Protein AF-0000000073406701 (afdb_homodimer)

Radius of gyration: 32.16 Å; Cα contacts (8 Å, |Δi|>4): 204; chains: 2; bounding box: 60×111×92 Å

Secondary structure (DSSP, 8-state):
--HHHHHGGG--HHHHHHHHHHHHHHH---HHHHHHHHTS-HHHHHHHHTT--S---HHHHHHHHHHHHHH-HHHHHHHHHHHHHHHHHHHHHHHHHHHHHS-----------TT-----------------/--HHHHHGGG--HHHHHHHHHHHHHHH---HHHHHHHHTS-HHHHHHHHTT--S---HHHHHHHHHHHHHH-HHHHHHHHHHHHHHHHHHHHHHHHHHHHHS-----------TT-----------------

pLDDT: mean 81.69, std 27.21, range [23.7, 98.88]

Solvent-accessible surface area (backbone atoms only — not comparable to full-atom values): 15602 Å² total; per-residue (Å²): 134,54,71,9,70,72,49,20,72,75,56,51,68,71,50,51,44,51,49,53,47,44,39,33,74,76,64,69,40,51,63,62,57,52,18,57,76,56,70,51,51,52,67,56,53,50,27,51,70,68,61,64,48,88,70,74,58,61,68,55,39,11,40,50,45,35,52,43,32,71,74,35,51,62,60,38,50,51,50,52,49,52,49,49,49,51,51,48,52,51,51,51,52,53,47,50,53,52,60,65,67,45,69,67,78,63,72,71,67,67,71,67,60,80,74,62,64,74,65,81,70,89,80,82,79,76,80,74,78,74,86,120,134,53,73,10,69,72,50,17,69,75,55,50,68,68,50,49,43,50,50,53,47,45,40,34,73,75,64,70,42,52,64,61,57,52,18,57,75,58,70,51,52,52,67,56,54,50,27,52,69,67,62,65,49,89,74,74,58,60,68,56,37,10,41,50,44,34,52,44,32,70,74,33,53,61,60,38,50,49,52,53,49,53,50,50,50,50,52,47,52,53,50,50,53,52,48,49,52,53,59,65,68,46,68,67,81,63,74,74,64,69,74,66,60,79,73,64,62,75,64,84,69,90,79,83,77,78,82,75,77,79,85,123

Nearest PDB structures (foldseek):
  4ia8-assembly1_B  TM=6.886E-01  e=8.679E-02  Enterobacter sp. RFL1396
  3f51-assembly1_A  TM=5.708E-01  e=1.263E-01  Corynebacterium glutamicum
  6af4-assembly2_F  TM=7.958E-01  e=5.096E-01  Streptococcus pneumoniae TIGR4
  3eus-assembly1_B  TM=5.396E-01  e=2.548E+00  Ruegeria pomeroyi
  3eus-assembly1_A  TM=6.412E-01  e=4.596E+00  Ruegeria pomeroyi

Sequence (264 aa):
MTFGESFGKFLTKTDCVKIVNILRDEYNVNISEIAKKIGITRSAIYHWIWEIAKYIDEENKAKLLDLLYEKDRVRAISFVQELLVEYMGFLEKEKRKILKTTPELETRIIYTNPNVTISPQEGVRRYAIKVLMTFGESFGKFLTKTDCVKIVNILRDEYNVNISEIAKKIGITRSAIYHWIWEIAKYIDEENKAKLLDLLYEKDRVRAISFVQELLVEYMGFLEKEKRKILKTTPELETRIIYTNPNVTISPQEGVRRYAIKVL

Structure (mmCIF, N/CA/C/O backbone):
data_AF-0000000073406701-model_v1
#
loop_
_entity.id
_entity.type
_entity.pdbx_description
1 polymer 'Uncharacterized protein'
#
loop_
_atom_site.group_PDB
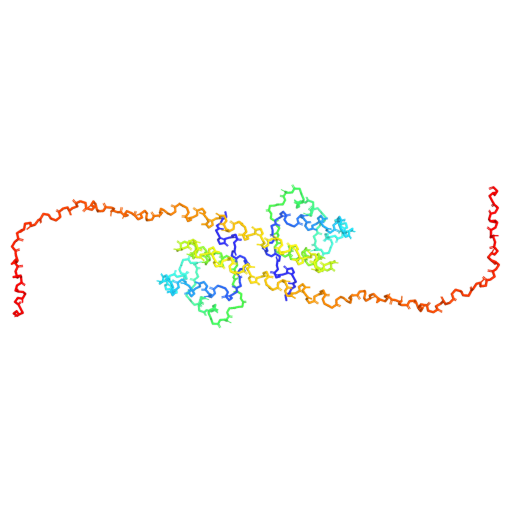_atom_site.id
_atom_site.type_symbol
_atom_site.label_atom_id
_atom_site.label_alt_id
_atom_site.label_comp_id
_atom_site.label_asym_id
_atom_site.label_entity_id
_atom_site.label_seq_id
_atom_site.pdbx_PDB_ins_code
_atom_site.Cartn_x
_atom_site.Cartn_y
_atom_site.Cartn_z
_atom_site.occupancy
_atom_site.B_iso_or_equiv
_atom_site.auth_seq_id
_atom_site.auth_comp_id
_atom_site.auth_asym_id
_atom_site.auth_atom_id
_atom_site.pdbx_PDB_model_num
ATOM 1 N N . MET A 1 1 ? -5.051 -14.203 6.344 1 88 1 MET A N 1
ATOM 2 C CA . MET A 1 1 ? -4.797 -13.258 5.258 1 88 1 MET A CA 1
ATOM 3 C C . MET A 1 1 ? -3.795 -13.836 4.262 1 88 1 MET A C 1
ATOM 5 O O . MET A 1 1 ? -2.768 -14.391 4.66 1 88 1 MET A O 1
ATOM 9 N N . THR A 1 2 ? -4.188 -13.789 2.92 1 95.62 2 THR A N 1
ATOM 10 C CA . THR A 1 2 ? -3.301 -14.289 1.874 1 95.62 2 THR A CA 1
ATOM 11 C C . THR A 1 2 ? -2.26 -13.242 1.499 1 95.62 2 THR A C 1
ATOM 13 O O . THR A 1 2 ? -2.299 -12.117 2 1 95.62 2 THR A O 1
ATOM 16 N N . PHE A 1 3 ? -1.268 -13.656 0.668 1 97.75 3 PHE A N 1
ATOM 17 C CA . PHE A 1 3 ? -0.26 -12.719 0.18 1 97.75 3 PHE A CA 1
ATOM 18 C C . PHE A 1 3 ? -0.909 -11.578 -0.591 1 97.75 3 PHE A C 1
ATOM 20 O O . PHE A 1 3 ? -0.579 -10.414 -0.374 1 97.75 3 PHE A O 1
ATOM 27 N N . GLY A 1 4 ? -1.887 -11.922 -1.388 1 97.94 4 GLY A N 1
ATOM 28 C CA . GLY A 1 4 ? -2.611 -10.93 -2.166 1 97.94 4 GLY A CA 1
ATOM 29 C C . GLY A 1 4 ? -3.408 -9.969 -1.31 1 97.94 4 GLY A C 1
ATOM 30 O O . GLY A 1 4 ? -3.441 -8.766 -1.585 1 97.94 4 GLY A O 1
ATOM 31 N N . GLU A 1 5 ? -4.027 -10.492 -0.279 1 95.06 5 GLU A N 1
ATOM 32 C CA . GLU A 1 5 ? -4.797 -9.648 0.634 1 95.06 5 GLU A CA 1
ATOM 33 C C . GLU A 1 5 ? -3.889 -8.656 1.364 1 95.06 5 GLU A C 1
ATOM 35 O O . GLU A 1 5 ? -4.297 -7.531 1.653 1 95.06 5 GLU A O 1
ATOM 40 N N . SER A 1 6 ? -2.635 -9.094 1.572 1 94.88 6 SER A N 1
ATOM 41 C CA . SER A 1 6 ? -1.702 -8.266 2.326 1 94.88 6 SER A CA 1
ATOM 42 C C . SER A 1 6 ? -1.07 -7.195 1.438 1 94.88 6 SER A C 1
ATOM 44 O O . SER A 1 6 ? -0.817 -6.074 1.889 1 94.88 6 SER A O 1
ATOM 46 N N . PHE A 1 7 ? -0.909 -7.516 0.158 1 97.38 7 PHE A N 1
ATOM 47 C CA . PHE A 1 7 ? -0.027 -6.645 -0.609 1 97.38 7 PHE A CA 1
ATOM 48 C C . PHE A 1 7 ? -0.703 -6.191 -1.898 1 97.38 7 PHE A C 1
ATOM 50 O O . PHE A 1 7 ? -0.187 -5.32 -2.602 1 97.38 7 PHE A O 1
ATOM 57 N N . GLY A 1 8 ? -1.892 -6.715 -2.168 1 97.31 8 GLY A N 1
ATOM 58 C CA . GLY A 1 8 ? -2.604 -6.316 -3.373 1 97.31 8 GLY A CA 1
ATOM 59 C C . GLY A 1 8 ? -2.934 -4.836 -3.408 1 97.31 8 GLY A C 1
ATOM 60 O O . GLY A 1 8 ? -3.061 -4.25 -4.484 1 97.31 8 GLY A O 1
ATOM 61 N N . LYS A 1 9 ? -3.018 -4.273 -2.258 1 93.25 9 LYS A N 1
ATOM 62 C CA . LYS A 1 9 ? -3.381 -2.865 -2.113 1 93.25 9 LYS A CA 1
ATOM 63 C C . LYS A 1 9 ? -2.295 -1.955 -2.682 1 93.25 9 LYS A C 1
ATOM 65 O O . LYS A 1 9 ? -2.549 -0.783 -2.969 1 93.25 9 LYS A O 1
ATOM 70 N N . PHE A 1 10 ? -1.126 -2.412 -2.898 1 95.62 10 PHE A N 1
ATOM 71 C CA . PHE A 1 10 ? -0.028 -1.609 -3.424 1 95.62 10 PHE A CA 1
ATOM 72 C C . PHE A 1 10 ? -0.1 -1.52 -4.941 1 95.62 10 PHE A C 1
ATOM 74 O O . PHE A 1 10 ? 0.557 -0.673 -5.551 1 95.62 10 PHE A O 1
ATOM 81 N N . LEU A 1 11 ? -0.915 -2.371 -5.523 1 97.38 11 LEU A N 1
ATOM 82 C CA . LEU A 1 11 ? -0.905 -2.508 -6.977 1 97.38 11 LEU A CA 1
ATOM 83 C C . LEU A 1 11 ? -1.701 -1.385 -7.633 1 97.38 11 LEU A C 1
ATOM 85 O O . LEU A 1 11 ? -2.812 -1.069 -7.199 1 97.38 11 LEU A O 1
ATOM 89 N N . THR A 1 12 ? -1.16 -0.817 -8.648 1 94.94 12 THR A N 1
ATOM 90 C CA . THR A 1 12 ? -1.901 0.033 -9.578 1 94.94 12 THR A CA 1
ATOM 91 C C . THR A 1 12 ? -2.469 -0.79 -10.734 1 94.94 12 THR A C 1
ATOM 93 O O . THR A 1 12 ? -2.199 -1.988 -10.836 1 94.94 12 THR A O 1
ATOM 96 N N . LYS A 1 13 ? -3.174 -0.149 -11.547 1 95.06 13 LYS A N 1
ATOM 97 C CA . LYS A 1 13 ? -3.689 -0.813 -12.742 1 95.06 13 LYS A CA 1
ATOM 98 C C . LYS A 1 13 ? -2.551 -1.309 -13.625 1 95.06 13 LYS A C 1
ATOM 100 O O . LYS A 1 13 ? -2.607 -2.422 -14.156 1 95.06 13 LYS A O 1
ATOM 105 N N . THR A 1 14 ? -1.588 -0.469 -13.758 1 96.38 14 THR A N 1
ATOM 106 C CA . THR A 1 14 ? -0.435 -0.802 -14.594 1 96.38 14 THR A CA 1
ATOM 107 C C . THR A 1 14 ? 0.288 -2.029 -14.047 1 96.38 14 THR A C 1
ATOM 109 O O . THR A 1 14 ? 0.745 -2.879 -14.812 1 96.38 14 THR A O 1
ATOM 112 N N . ASP A 1 15 ? 0.346 -2.137 -12.773 1 97.88 15 ASP A N 1
ATOM 113 C CA . ASP A 1 15 ? 1.008 -3.271 -12.133 1 97.88 15 ASP A CA 1
ATOM 114 C C . ASP A 1 15 ? 0.243 -4.566 -12.391 1 97.88 15 ASP A C 1
ATOM 116 O O . ASP A 1 15 ? 0.847 -5.633 -12.539 1 97.88 15 ASP A O 1
ATOM 120 N N . CYS A 1 16 ? -1.06 -4.453 -12.391 1 98.38 16 CYS A N 1
ATOM 121 C CA . CYS A 1 16 ? -1.873 -5.629 -12.68 1 98.38 16 CYS A CA 1
ATOM 122 C C . CYS A 1 16 ? -1.576 -6.164 -14.078 1 98.38 16 CYS A C 1
ATOM 124 O O . CYS A 1 16 ? -1.429 -7.371 -14.266 1 98.38 16 CYS A O 1
ATOM 126 N N . VAL A 1 17 ? -1.487 -5.266 -14.977 1 98.31 17 VAL A N 1
ATOM 127 C CA . VAL A 1 17 ? -1.175 -5.66 -16.344 1 98.31 17 VAL A CA 1
ATOM 128 C C . VAL A 1 17 ? 0.21 -6.301 -16.391 1 98.31 17 VAL A C 1
ATOM 130 O O . VAL A 1 17 ? 0.416 -7.293 -17.094 1 98.31 17 VAL A O 1
ATOM 133 N N . LYS A 1 18 ? 1.153 -5.781 -15.672 1 98.56 18 LYS A N 1
ATOM 134 C CA . LYS A 1 18 ? 2.484 -6.375 -15.594 1 98.56 18 LYS A CA 1
ATOM 135 C C . LYS A 1 18 ? 2.418 -7.805 -15.07 1 98.56 18 LYS A C 1
ATOM 137 O O . LYS A 1 18 ? 3.105 -8.695 -15.578 1 98.56 18 LYS A O 1
ATOM 142 N N . ILE A 1 19 ? 1.568 -7.973 -14.062 1 98.88 19 ILE A N 1
ATOM 143 C CA . ILE A 1 19 ? 1.442 -9.305 -13.492 1 98.88 19 ILE A CA 1
ATOM 144 C C . ILE A 1 19 ? 0.833 -10.258 -14.523 1 98.88 19 ILE A C 1
ATOM 146 O O . ILE A 1 19 ? 1.284 -11.391 -14.672 1 98.88 19 ILE A O 1
ATOM 150 N N . VAL A 1 20 ? -0.173 -9.797 -15.234 1 98.75 20 VAL A N 1
ATOM 151 C CA . VAL A 1 20 ? -0.77 -10.602 -16.297 1 98.75 20 VAL A CA 1
ATOM 152 C C . VAL A 1 20 ? 0.305 -11.008 -17.297 1 98.75 20 VAL A C 1
ATOM 154 O O . VAL A 1 20 ? 0.391 -12.18 -17.688 1 98.75 20 VAL A O 1
ATOM 157 N N . ASN A 1 21 ? 1.113 -10.094 -17.688 1 98.56 21 ASN A N 1
ATOM 158 C CA . ASN A 1 21 ? 2.18 -10.359 -18.641 1 98.56 21 ASN A CA 1
ATOM 159 C C . ASN A 1 21 ? 3.203 -11.344 -18.078 1 98.56 21 ASN A C 1
ATOM 161 O O . ASN A 1 21 ? 3.682 -12.227 -18.797 1 98.56 21 ASN A O 1
ATOM 165 N N . ILE A 1 22 ? 3.523 -11.219 -16.875 1 98.69 22 ILE A N 1
ATOM 166 C CA . ILE A 1 22 ? 4.465 -12.141 -16.234 1 98.69 22 ILE A CA 1
ATOM 167 C C . ILE A 1 22 ? 3.896 -13.555 -16.266 1 98.69 22 ILE A C 1
ATOM 169 O O . ILE A 1 22 ? 4.586 -14.5 -16.656 1 98.69 22 ILE A O 1
ATOM 173 N N . LEU A 1 23 ? 2.641 -13.664 -15.875 1 98.81 23 LEU A N 1
ATOM 174 C CA . LEU A 1 23 ? 1.995 -14.969 -15.844 1 98.81 23 LEU A CA 1
ATOM 175 C C . LEU A 1 23 ? 1.975 -15.602 -17.234 1 98.81 23 LEU A C 1
ATOM 177 O O . LEU A 1 23 ? 2.273 -16.781 -17.391 1 98.81 23 LEU A O 1
ATOM 181 N N . ARG A 1 24 ? 1.676 -14.797 -18.156 1 98.25 24 ARG A N 1
ATOM 182 C CA . ARG A 1 24 ? 1.577 -15.281 -19.531 1 98.25 24 ARG A CA 1
ATOM 183 C C . ARG A 1 24 ? 2.953 -15.625 -20.094 1 98.25 24 ARG A C 1
ATOM 185 O O . ARG A 1 24 ? 3.156 -16.719 -20.609 1 98.25 24 ARG A O 1
ATOM 192 N N . ASP A 1 25 ? 3.881 -14.727 -19.953 1 98.06 25 ASP A N 1
ATOM 193 C CA . ASP A 1 25 ? 5.141 -14.789 -20.672 1 98.06 25 ASP A CA 1
ATOM 194 C C . ASP A 1 25 ? 6.16 -15.656 -19.938 1 98.06 25 ASP A C 1
ATOM 196 O O . ASP A 1 25 ? 6.957 -16.359 -20.562 1 98.06 25 ASP A O 1
ATOM 200 N N . GLU A 1 26 ? 6.156 -15.633 -18.688 1 97.5 26 GLU A N 1
ATOM 201 C CA . GLU A 1 26 ? 7.172 -16.344 -17.922 1 97.5 26 GLU A CA 1
ATOM 202 C C . GLU A 1 26 ? 6.656 -17.703 -17.453 1 97.5 26 GLU A C 1
ATOM 204 O O . GLU A 1 26 ? 7.434 -18.641 -17.281 1 97.5 26 GLU A O 1
ATOM 209 N N . TYR A 1 27 ? 5.344 -17.797 -17.359 1 97.94 27 TYR A N 1
ATOM 210 C CA . TYR A 1 27 ? 4.844 -19.031 -16.75 1 97.94 27 TYR A CA 1
ATOM 211 C C . TYR A 1 27 ? 3.83 -19.719 -17.656 1 97.94 27 TYR A C 1
ATOM 213 O O . TYR A 1 27 ? 3.205 -20.703 -17.266 1 97.94 27 TYR A O 1
ATOM 221 N N . ASN A 1 28 ? 3.59 -19.188 -18.781 1 97.62 28 ASN A N 1
ATOM 222 C CA . ASN A 1 28 ? 2.77 -19.781 -19.844 1 97.62 28 ASN A CA 1
ATOM 223 C C . ASN A 1 28 ? 1.326 -19.969 -19.391 1 97.62 28 ASN A C 1
ATOM 225 O O . ASN A 1 28 ? 0.723 -21.016 -19.641 1 97.62 28 ASN A O 1
ATOM 229 N N . VAL A 1 29 ? 0.811 -19.078 -18.656 1 98.12 29 VAL A N 1
ATOM 230 C CA . VAL A 1 29 ? -0.596 -19.078 -18.266 1 98.12 29 VAL A CA 1
ATOM 231 C C . VAL A 1 29 ? -1.393 -18.172 -19.203 1 98.12 29 VAL A C 1
ATOM 233 O O . VAL A 1 29 ? -1.165 -16.969 -19.25 1 98.12 29 VAL A O 1
ATOM 236 N N . ASN A 1 30 ? -2.25 -18.781 -19.875 1 97.62 30 ASN A N 1
ATOM 237 C CA . ASN A 1 30 ? -2.949 -17.953 -20.859 1 97.62 30 ASN A CA 1
ATOM 238 C C . ASN A 1 30 ? -4.035 -17.109 -20.203 1 97.62 30 ASN A C 1
ATOM 240 O O . ASN A 1 30 ? -4.41 -17.344 -19.062 1 97.62 30 ASN A O 1
ATOM 244 N N . ILE A 1 31 ? -4.637 -16.188 -20.906 1 98.12 31 ILE A N 1
ATOM 245 C CA . ILE A 1 31 ? -5.551 -15.172 -20.375 1 98.12 31 ILE A CA 1
ATOM 246 C C . ILE A 1 31 ? -6.824 -15.844 -19.875 1 98.12 31 ILE A C 1
ATOM 248 O O . ILE A 1 31 ? -7.371 -15.453 -18.844 1 98.12 31 ILE A O 1
ATOM 252 N N . SER A 1 32 ? -7.277 -16.812 -20.562 1 97.88 32 SER A N 1
ATOM 253 C CA . SER A 1 32 ? -8.484 -17.531 -20.172 1 97.88 32 SER A CA 1
ATOM 254 C C . SER A 1 32 ? -8.312 -18.203 -18.812 1 97.88 32 SER A C 1
ATOM 256 O O . SER A 1 32 ? -9.219 -18.188 -17.984 1 97.88 32 SER A O 1
ATOM 258 N N . GLU A 1 33 ? -7.195 -18.797 -18.625 1 98.31 33 GLU A N 1
ATOM 259 C CA . GLU A 1 33 ? -6.898 -19.453 -17.359 1 98.31 33 GLU A CA 1
ATOM 260 C C . GLU A 1 33 ? -6.789 -18.438 -16.219 1 98.31 33 GLU A C 1
ATOM 262 O O . GLU A 1 33 ? -7.301 -18.672 -15.125 1 98.31 33 GLU A O 1
ATOM 267 N N . ILE A 1 34 ? -6.098 -17.344 -16.484 1 98.56 34 ILE A N 1
ATOM 268 C CA . ILE A 1 34 ? -5.98 -16.281 -15.484 1 98.56 34 ILE A CA 1
ATOM 269 C C . ILE A 1 34 ? -7.371 -15.812 -15.07 1 98.56 34 ILE A C 1
ATOM 271 O O . ILE A 1 34 ? -7.676 -15.727 -13.875 1 98.56 34 ILE A O 1
ATOM 275 N N . ALA A 1 35 ? -8.211 -15.5 -16.047 1 98.56 35 ALA A N 1
ATOM 276 C CA . ALA A 1 35 ? -9.57 -15.023 -15.812 1 98.56 35 ALA A CA 1
ATOM 277 C C . ALA A 1 35 ? -10.359 -16.016 -14.961 1 98.56 35 ALA A C 1
ATOM 279 O O . ALA A 1 35 ? -11.031 -15.625 -14.008 1 98.56 35 ALA A O 1
ATOM 280 N N . LYS A 1 36 ? -10.234 -17.234 -15.297 1 98.31 36 LYS A N 1
ATOM 281 C CA . LYS A 1 36 ? -10.93 -18.281 -14.57 1 98.31 36 LYS A CA 1
ATOM 282 C C . LYS A 1 36 ? -10.469 -18.359 -13.117 1 98.31 36 LYS A C 1
ATOM 284 O O . LYS A 1 36 ? -11.289 -18.438 -12.203 1 98.31 36 LYS A O 1
ATOM 289 N N . LYS A 1 37 ? -9.227 -18.297 -12.906 1 97.69 37 LYS A N 1
ATOM 290 C CA . LYS A 1 37 ? -8.648 -18.438 -11.578 1 97.69 37 LYS A CA 1
ATOM 291 C C . LYS A 1 37 ? -9.016 -17.25 -10.688 1 97.69 37 LYS A C 1
ATOM 293 O O . LYS A 1 37 ? -9.195 -17.406 -9.477 1 97.69 37 LYS A O 1
ATOM 298 N N . ILE A 1 38 ? -9.117 -16.094 -11.305 1 97.5 38 ILE A N 1
ATOM 299 C CA . ILE A 1 38 ? -9.406 -14.891 -10.523 1 97.5 38 ILE A CA 1
ATOM 300 C C . ILE A 1 38 ? -10.922 -14.688 -10.445 1 97.5 38 ILE A C 1
ATOM 302 O O . ILE A 1 38 ? -11.398 -13.891 -9.641 1 97.5 38 ILE A O 1
ATOM 306 N N . GLY A 1 39 ? -11.711 -15.344 -11.305 1 97.62 39 GLY A N 1
ATOM 307 C CA . GLY A 1 39 ? -13.164 -15.336 -11.234 1 97.62 39 GLY A CA 1
ATOM 308 C C . GLY A 1 39 ? -13.789 -14.195 -12.008 1 97.62 39 GLY A C 1
ATOM 309 O O . GLY A 1 39 ? -14.781 -13.609 -11.562 1 97.62 39 GLY A O 1
ATOM 310 N N . ILE A 1 40 ? -13.18 -13.836 -13.062 1 97.88 40 ILE A N 1
ATOM 311 C CA . ILE A 1 40 ? -13.719 -12.789 -13.922 1 97.88 40 ILE A CA 1
ATOM 312 C C . ILE A 1 40 ? -13.734 -13.273 -15.375 1 97.88 40 ILE A C 1
ATOM 314 O O . ILE A 1 40 ? -13.398 -14.422 -15.656 1 97.88 40 ILE A O 1
ATOM 318 N N . THR A 1 41 ? -14.195 -12.438 -16.203 1 97.44 41 THR A N 1
ATOM 319 C CA . THR A 1 41 ? -14.242 -12.812 -17.625 1 97.44 41 THR A CA 1
ATOM 320 C C . THR A 1 41 ? -12.93 -12.469 -18.312 1 97.44 41 THR A C 1
ATOM 322 O O . THR A 1 41 ? -12.211 -11.57 -17.891 1 97.44 41 THR A O 1
ATOM 325 N N . ARG A 1 42 ? -12.703 -13.18 -19.422 1 97.06 42 ARG A N 1
ATOM 326 C CA . ARG A 1 42 ? -11.555 -12.867 -20.281 1 97.06 42 ARG A CA 1
ATOM 327 C C . ARG A 1 42 ? -11.602 -11.422 -20.75 1 97.06 42 ARG A C 1
ATOM 329 O O . ARG A 1 42 ? -10.578 -10.742 -20.797 1 97.06 42 ARG A O 1
ATOM 336 N N . SER A 1 43 ? -12.766 -11.008 -21.062 1 96.75 43 SER A N 1
ATOM 337 C CA . SER A 1 43 ? -12.961 -9.656 -21.562 1 96.75 43 SER A CA 1
ATOM 338 C C . SER A 1 43 ? -12.539 -8.617 -20.531 1 96.75 43 SER A C 1
ATOM 340 O O . SER A 1 43 ? -12.016 -7.555 -20.891 1 96.75 43 SER A O 1
ATOM 342 N N . ALA A 1 44 ? -12.75 -8.898 -19.297 1 97 44 ALA A N 1
ATOM 343 C CA . ALA A 1 44 ? -12.344 -7.988 -18.234 1 97 44 ALA A CA 1
ATOM 344 C C . ALA A 1 44 ? -10.836 -7.797 -18.219 1 97 44 ALA A C 1
ATOM 346 O O . ALA A 1 44 ? -10.344 -6.684 -18.016 1 97 44 ALA A O 1
ATOM 347 N N . ILE A 1 45 ? -10.109 -8.836 -18.453 1 97.81 45 ILE A N 1
ATOM 348 C CA . ILE A 1 45 ? -8.656 -8.75 -18.469 1 97.81 45 ILE A CA 1
ATOM 349 C C . ILE A 1 45 ? -8.203 -7.906 -19.656 1 97.81 45 ILE A C 1
ATOM 351 O O . ILE A 1 45 ? -7.297 -7.082 -19.531 1 97.81 45 ILE A O 1
ATOM 355 N N . TYR A 1 46 ? -8.852 -8.125 -20.766 1 97.12 46 TYR A N 1
ATOM 356 C CA . TYR A 1 46 ? -8.508 -7.328 -21.938 1 97.12 46 TYR A CA 1
ATOM 357 C C . TYR A 1 46 ? -8.805 -5.852 -21.688 1 97.12 46 TYR A C 1
ATOM 359 O O . TYR A 1 46 ? -8.078 -4.98 -22.188 1 97.12 46 TYR A O 1
ATOM 367 N N . HIS A 1 47 ? -9.789 -5.59 -20.906 1 97.25 47 HIS A N 1
ATOM 368 C CA . HIS A 1 47 ? -10.086 -4.207 -20.562 1 97.25 47 HIS A CA 1
ATOM 369 C C . HIS A 1 47 ? -8.977 -3.607 -19.703 1 97.25 47 HIS A C 1
ATOM 371 O O . HIS A 1 47 ? -8.688 -2.41 -19.797 1 97.25 47 HIS A O 1
ATOM 377 N N . TRP A 1 48 ? -8.414 -4.434 -18.891 1 96.62 48 TRP A N 1
ATOM 378 C CA . TRP A 1 48 ? -7.254 -3.955 -18.141 1 96.62 48 TRP A CA 1
ATOM 379 C C . TRP A 1 48 ? -6.109 -3.596 -19.094 1 96.62 48 TRP A C 1
ATOM 381 O O . TRP A 1 48 ? -5.543 -2.504 -19 1 96.62 48 TRP A O 1
ATOM 391 N N . ILE A 1 49 ? -5.805 -4.477 -20 1 95.75 49 ILE A N 1
ATOM 392 C CA . ILE A 1 49 ? -4.652 -4.398 -20.891 1 95.75 49 ILE A CA 1
ATOM 393 C C . ILE A 1 49 ? -4.797 -3.197 -21.812 1 95.75 49 ILE A C 1
ATOM 395 O O . ILE A 1 49 ? -3.828 -2.477 -22.062 1 95.75 49 ILE A O 1
ATOM 399 N N . TRP A 1 50 ? -6.008 -2.992 -22.172 1 94.88 50 TRP A N 1
ATOM 400 C CA . TRP A 1 50 ? -6.25 -1.931 -23.141 1 94.88 50 TRP A CA 1
ATOM 401 C C . TRP A 1 50 ? -6.57 -0.614 -22.438 1 94.88 50 TRP A C 1
ATOM 403 O O . TRP A 1 50 ? -6.992 0.35 -23.094 1 94.88 50 TRP A O 1
ATOM 413 N N . GLU A 1 51 ? -6.484 -0.626 -21.188 1 90.69 51 GLU A N 1
ATOM 414 C CA . GLU A 1 51 ? -6.656 0.572 -20.375 1 90.69 51 GLU A CA 1
ATOM 415 C C . GLU A 1 51 ? -8.062 1.146 -20.516 1 90.69 51 GLU A C 1
ATOM 417 O O . GLU A 1 51 ? -8.25 2.365 -20.5 1 90.69 51 GLU A O 1
ATOM 422 N N . ILE A 1 52 ? -8.945 0.302 -20.734 1 90.69 52 ILE A N 1
ATOM 423 C CA . ILE A 1 52 ? -10.352 0.689 -20.812 1 90.69 52 ILE A CA 1
ATOM 424 C C . ILE A 1 52 ? -10.953 0.743 -19.406 1 90.69 52 ILE A C 1
ATOM 426 O O . ILE A 1 52 ? -11.773 1.614 -19.109 1 90.69 52 ILE A O 1
ATOM 430 N N . ALA A 1 53 ? -10.523 -0.161 -18.656 1 90.19 53 ALA A N 1
ATOM 431 C CA . ALA A 1 53 ? -11.023 -0.205 -17.281 1 90.19 53 ALA A CA 1
ATOM 432 C C . ALA A 1 53 ? -10.562 1.014 -16.5 1 90.19 53 ALA A C 1
ATOM 434 O O . ALA A 1 53 ? -9.375 1.346 -16.5 1 90.19 53 ALA A O 1
ATOM 435 N N . LYS A 1 54 ? -11.43 1.64 -15.875 1 89.19 54 LYS A N 1
ATOM 436 C CA . LYS A 1 54 ? -11.102 2.814 -15.078 1 89.19 54 LYS A CA 1
ATOM 437 C C . LYS A 1 54 ? -10.43 2.414 -13.766 1 89.19 54 LYS A C 1
ATOM 439 O O . LYS A 1 54 ? -9.578 3.139 -13.25 1 89.19 54 LYS A O 1
ATOM 444 N N . TYR A 1 55 ? -10.852 1.325 -13.289 1 90.38 55 TYR A N 1
ATOM 445 C CA . TYR A 1 55 ? -10.32 0.845 -12.016 1 90.38 55 TYR A CA 1
ATOM 446 C C . TYR A 1 55 ? -10.359 -0.677 -11.953 1 90.38 55 TYR A C 1
ATOM 448 O O . TYR A 1 55 ? -11.078 -1.321 -12.719 1 90.38 55 TYR A O 1
ATOM 456 N N . ILE A 1 56 ? -9.445 -1.204 -11.148 1 94.88 56 ILE A N 1
ATOM 457 C CA . ILE A 1 56 ? -9.453 -2.613 -10.773 1 94.88 56 ILE A CA 1
ATOM 458 C C . ILE A 1 56 ? -9.703 -2.748 -9.266 1 94.88 56 ILE A C 1
ATOM 460 O O . ILE A 1 56 ? -8.977 -2.156 -8.461 1 94.88 56 ILE A O 1
ATOM 464 N N . ASP A 1 57 ? -10.695 -3.512 -8.922 1 93.56 57 ASP A N 1
ATOM 465 C CA . ASP A 1 57 ? -11.055 -3.582 -7.512 1 93.56 57 ASP A CA 1
ATOM 466 C C . ASP A 1 57 ? -10 -4.348 -6.715 1 93.56 57 ASP A C 1
ATOM 468 O O . ASP A 1 57 ? -9.25 -5.141 -7.277 1 93.56 57 ASP A O 1
ATOM 472 N N . GLU A 1 58 ? -10.016 -4.195 -5.406 1 92.5 58 GLU A N 1
ATOM 473 C CA . GLU A 1 58 ? -8.984 -4.723 -4.516 1 92.5 58 GLU A CA 1
ATOM 474 C C . GLU A 1 58 ? -9.023 -6.246 -4.469 1 92.5 58 GLU A C 1
ATOM 476 O O . GLU A 1 58 ? -7.98 -6.895 -4.336 1 92.5 58 GLU A O 1
ATOM 481 N N . GLU A 1 59 ? -10.203 -6.719 -4.543 1 96.12 59 GLU A N 1
ATOM 482 C CA . GLU A 1 59 ? -10.328 -8.172 -4.512 1 96.12 59 GLU A CA 1
ATOM 483 C C . GLU A 1 59 ? -9.625 -8.82 -5.703 1 96.12 59 GLU A C 1
ATOM 485 O O . GLU A 1 59 ? -8.906 -9.805 -5.547 1 96.12 59 GLU A O 1
ATOM 490 N N . ASN A 1 60 ? -9.82 -8.281 -6.855 1 97.62 60 ASN A N 1
ATOM 491 C CA . ASN A 1 60 ? -9.188 -8.82 -8.055 1 97.62 60 ASN A CA 1
ATOM 492 C C . ASN A 1 60 ? -7.672 -8.625 -8.031 1 97.62 60 ASN A C 1
ATOM 494 O O . ASN A 1 60 ? -6.926 -9.492 -8.492 1 97.62 60 ASN A O 1
ATOM 498 N N . LYS A 1 61 ? -7.234 -7.488 -7.52 1 97.94 61 LYS A N 1
ATOM 499 C CA . LYS A 1 61 ? -5.801 -7.277 -7.352 1 97.94 61 LYS A CA 1
ATOM 500 C C . LYS A 1 61 ? -5.191 -8.352 -6.453 1 97.94 61 LYS A C 1
ATOM 502 O O . LYS A 1 61 ? -4.137 -8.906 -6.77 1 97.94 61 LYS A O 1
ATOM 507 N N . ALA A 1 62 ? -5.898 -8.594 -5.406 1 98.25 62 ALA A N 1
ATOM 508 C CA . ALA A 1 62 ? -5.426 -9.594 -4.449 1 98.25 62 ALA A CA 1
ATOM 509 C C . ALA A 1 62 ? -5.348 -10.977 -5.094 1 98.25 62 ALA A C 1
ATOM 511 O O . ALA A 1 62 ? -4.34 -11.672 -4.965 1 98.25 62 ALA A O 1
ATOM 512 N N . LYS A 1 63 ? -6.355 -11.328 -5.777 1 98.62 63 LYS A N 1
ATOM 513 C CA . LYS A 1 63 ? -6.402 -12.648 -6.406 1 98.62 63 LYS A CA 1
ATOM 514 C C . LYS A 1 63 ? -5.324 -12.781 -7.477 1 98.62 63 LYS A C 1
ATOM 516 O O . LYS A 1 63 ? -4.719 -13.852 -7.625 1 98.62 63 LYS A O 1
ATOM 521 N N . LEU A 1 64 ? -5.168 -11.734 -8.18 1 98.81 64 LEU A N 1
ATOM 522 C CA . LEU A 1 64 ? -4.148 -11.742 -9.219 1 98.81 64 LEU A CA 1
ATOM 523 C C . LEU A 1 64 ? -2.76 -11.938 -8.617 1 98.81 64 LEU A C 1
ATOM 525 O O . LEU A 1 64 ? -1.974 -12.75 -9.117 1 98.81 64 LEU A O 1
ATOM 529 N N . LEU A 1 65 ? -2.496 -11.25 -7.609 1 98.81 65 LEU A N 1
ATOM 530 C CA . LEU A 1 65 ? -1.203 -11.375 -6.945 1 98.81 65 LEU A CA 1
ATOM 531 C C . LEU A 1 65 ? -1.052 -12.75 -6.305 1 98.81 65 LEU A C 1
ATOM 533 O O . LEU A 1 65 ? 0.041 -13.32 -6.301 1 98.81 65 LEU A O 1
ATOM 537 N N . ASP A 1 66 ? -2.117 -13.234 -5.773 1 98.81 66 ASP A N 1
ATOM 538 C CA . ASP A 1 66 ? -2.094 -14.586 -5.219 1 98.81 66 ASP A CA 1
ATOM 539 C C . ASP A 1 66 ? -1.762 -15.617 -6.293 1 98.81 66 ASP A C 1
ATOM 541 O O . ASP A 1 66 ? -1.056 -16.594 -6.027 1 98.81 66 ASP A O 1
ATOM 545 N N . LEU A 1 67 ? -2.316 -15.414 -7.441 1 98.81 67 LEU A N 1
ATOM 546 C CA . LEU A 1 67 ? -2.021 -16.328 -8.539 1 98.81 67 LEU A CA 1
ATOM 547 C C . LEU A 1 67 ? -0.533 -16.328 -8.867 1 98.81 67 LEU A C 1
ATOM 549 O O . LEU A 1 67 ? 0.065 -17.375 -9.078 1 98.81 67 LEU A O 1
ATOM 553 N N . LEU A 1 68 ? 0.054 -15.18 -8.922 1 98.81 68 LEU A N 1
ATOM 554 C CA . LEU A 1 68 ? 1.493 -15.102 -9.148 1 98.81 68 LEU A CA 1
ATOM 555 C C . LEU A 1 68 ? 2.258 -15.773 -8.016 1 98.81 68 LEU A C 1
ATOM 557 O O . LEU A 1 68 ? 3.242 -16.484 -8.25 1 98.81 68 LEU A O 1
ATOM 561 N N . TYR A 1 69 ? 1.801 -15.57 -6.848 1 98.62 69 TYR A N 1
ATOM 562 C CA . TYR A 1 69 ? 2.434 -16.156 -5.668 1 98.62 69 TYR A CA 1
ATOM 563 C C . TYR A 1 69 ? 2.359 -17.672 -5.707 1 98.62 69 TYR A C 1
ATOM 565 O O . TYR A 1 69 ? 3.291 -18.359 -5.273 1 98.62 69 TYR A O 1
ATOM 573 N N . GLU A 1 70 ? 1.28 -18.125 -6.18 1 97.88 70 GLU A N 1
ATOM 574 C CA . GLU A 1 70 ? 1.115 -19.578 -6.324 1 97.88 70 GLU A CA 1
ATOM 575 C C . GLU A 1 70 ? 2.09 -20.141 -7.355 1 97.88 70 GLU A C 1
ATOM 577 O O . GLU A 1 70 ? 2.619 -21.234 -7.176 1 97.88 70 GLU A O 1
ATOM 582 N N . LYS A 1 71 ? 2.299 -19.406 -8.367 1 97.62 71 LYS A N 1
ATOM 583 C CA . LYS A 1 71 ? 3.189 -19.859 -9.438 1 97.62 71 LYS A CA 1
ATOM 584 C C . LYS A 1 71 ? 4.652 -19.766 -9.008 1 97.62 71 LYS A C 1
ATOM 586 O O . LYS A 1 71 ? 5.449 -20.656 -9.305 1 97.62 71 LYS A O 1
ATOM 591 N N . ASP A 1 72 ? 4.988 -18.75 -8.391 1 97.69 72 ASP A N 1
ATOM 592 C CA . ASP A 1 72 ? 6.359 -18.5 -7.961 1 97.69 72 ASP A CA 1
ATOM 593 C C . ASP A 1 72 ? 6.395 -17.516 -6.801 1 97.69 72 ASP A C 1
ATOM 595 O O . ASP A 1 72 ? 6.309 -16.297 -7.012 1 97.69 72 ASP A O 1
ATOM 599 N N . ARG A 1 73 ? 6.637 -18 -5.648 1 97.44 73 ARG A N 1
ATOM 600 C CA . ARG A 1 73 ? 6.582 -17.188 -4.434 1 97.44 73 ARG A CA 1
ATOM 601 C C . ARG A 1 73 ? 7.676 -16.125 -4.434 1 97.44 73 ARG A C 1
ATOM 603 O O . ARG A 1 73 ? 7.418 -14.969 -4.102 1 97.44 73 ARG A O 1
ATOM 610 N N . VAL A 1 74 ? 8.82 -16.484 -4.852 1 97.56 74 VAL A N 1
ATOM 611 C CA . VAL A 1 74 ? 9.953 -15.562 -4.832 1 97.56 74 VAL A CA 1
ATOM 612 C C . VAL A 1 74 ? 9.734 -14.445 -5.844 1 97.56 74 VAL A C 1
ATOM 614 O O . VAL A 1 74 ? 10 -13.273 -5.547 1 97.56 74 VAL A O 1
ATOM 617 N N . ARG A 1 75 ? 9.258 -14.781 -6.973 1 98.06 75 ARG A N 1
ATOM 618 C CA . ARG A 1 75 ? 9 -13.797 -8.016 1 98.06 75 ARG A CA 1
ATOM 619 C C . ARG A 1 75 ? 7.926 -12.805 -7.574 1 98.06 75 ARG A C 1
ATOM 621 O O . ARG A 1 75 ? 8.047 -11.602 -7.828 1 98.06 75 ARG A O 1
ATOM 628 N N . ALA A 1 76 ? 6.914 -13.328 -6.93 1 98.75 76 ALA A N 1
ATOM 629 C CA . ALA A 1 76 ? 5.84 -12.477 -6.434 1 98.75 76 ALA A CA 1
ATOM 630 C C . ALA A 1 76 ? 6.352 -11.508 -5.371 1 98.75 76 ALA A C 1
ATOM 632 O O . ALA A 1 76 ? 6.031 -10.312 -5.406 1 98.75 76 ALA A O 1
ATOM 633 N N . ILE A 1 77 ? 7.125 -12.008 -4.504 1 98.69 77 ILE A N 1
ATOM 634 C CA . ILE A 1 77 ? 7.691 -11.172 -3.447 1 98.69 77 ILE A CA 1
ATOM 635 C C . ILE A 1 77 ? 8.594 -10.102 -4.059 1 98.69 77 ILE A C 1
ATOM 637 O O . ILE A 1 77 ? 8.508 -8.93 -3.689 1 98.69 77 ILE A O 1
ATOM 641 N N . SER A 1 78 ? 9.383 -10.508 -4.996 1 98.5 78 SER A N 1
ATOM 642 C CA . SER A 1 78 ? 10.281 -9.57 -5.664 1 98.5 78 SER A CA 1
ATOM 643 C C . SER A 1 78 ? 9.492 -8.484 -6.395 1 98.5 78 SER A C 1
ATOM 645 O O . SER A 1 78 ? 9.914 -7.324 -6.434 1 98.5 78 SER A O 1
ATOM 647 N N . PHE A 1 79 ? 8.445 -8.891 -6.938 1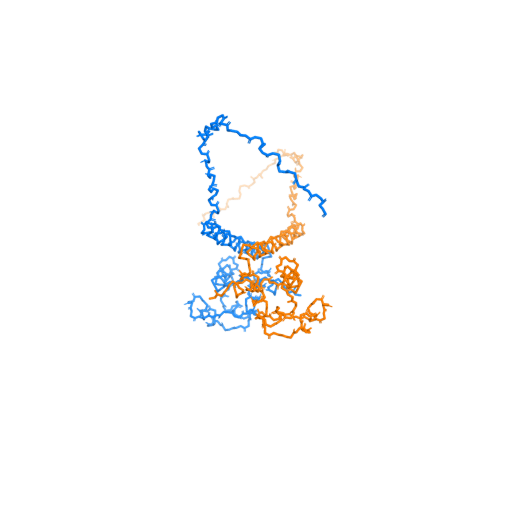 98.81 79 PHE A N 1
ATOM 648 C CA . PHE A 1 79 ? 7.602 -7.93 -7.637 1 98.81 79 PHE A CA 1
ATOM 649 C C . PHE A 1 79 ? 7.113 -6.844 -6.684 1 98.81 79 PHE A C 1
ATOM 651 O O . PHE A 1 79 ? 7.184 -5.656 -7 1 98.81 79 PHE A O 1
ATOM 658 N N . VAL A 1 80 ? 6.629 -7.211 -5.523 1 98.75 80 VAL A N 1
ATOM 659 C CA . VAL A 1 80 ? 6.125 -6.266 -4.531 1 98.75 80 VAL A CA 1
ATOM 660 C C . VAL A 1 80 ? 7.277 -5.41 -4.004 1 98.75 80 VAL A C 1
ATOM 662 O O . VAL A 1 80 ? 7.113 -4.211 -3.777 1 98.75 80 VAL A O 1
ATOM 665 N N . GLN A 1 81 ? 8.414 -6.008 -3.83 1 98.56 81 GLN A N 1
ATOM 666 C CA . GLN A 1 81 ? 9.578 -5.254 -3.371 1 98.56 81 GLN A CA 1
ATOM 667 C C . GLN A 1 81 ? 9.945 -4.152 -4.363 1 98.56 81 GLN A C 1
ATOM 669 O O . GLN A 1 81 ? 10.281 -3.037 -3.967 1 98.56 81 GLN A O 1
ATOM 674 N N . GLU A 1 82 ? 9.891 -4.5 -5.609 1 98.31 82 GLU A N 1
ATOM 675 C CA . GLU A 1 82 ? 10.164 -3.508 -6.648 1 98.31 82 GLU A CA 1
ATOM 676 C C . GLU A 1 82 ? 9.164 -2.354 -6.578 1 98.31 82 GLU A C 1
ATOM 678 O O . GLU A 1 82 ? 9.539 -1.191 -6.738 1 98.31 82 GLU A O 1
ATOM 683 N N . LEU A 1 83 ? 7.961 -2.668 -6.324 1 98.12 83 LEU A N 1
ATOM 684 C CA . LEU A 1 83 ? 6.938 -1.641 -6.18 1 98.12 83 LEU A CA 1
ATOM 685 C C . LEU A 1 83 ? 7.242 -0.732 -4.992 1 98.12 83 LEU A C 1
ATOM 687 O O . LEU A 1 83 ? 7.109 0.49 -5.09 1 98.12 83 LEU A O 1
ATOM 691 N N . LEU A 1 84 ? 7.586 -1.315 -3.885 1 98.25 84 LEU A N 1
ATOM 692 C CA . LEU A 1 84 ? 7.887 -0.546 -2.684 1 98.25 84 LEU A CA 1
ATOM 693 C C . LEU A 1 84 ? 9.062 0.4 -2.924 1 98.25 84 LEU A C 1
ATOM 695 O O . LEU A 1 84 ? 9.062 1.532 -2.434 1 98.25 84 LEU A O 1
ATOM 699 N N . VAL A 1 85 ? 9.984 -0.055 -3.689 1 98.31 85 VAL A N 1
ATOM 700 C CA . VAL A 1 85 ? 11.125 0.782 -4.039 1 98.31 85 VAL A CA 1
ATOM 701 C C . VAL A 1 85 ? 10.656 1.966 -4.887 1 98.31 85 VAL A C 1
ATOM 703 O O . VAL A 1 85 ? 11.125 3.092 -4.695 1 98.31 85 VAL A O 1
ATOM 706 N N . GLU A 1 86 ? 9.82 1.724 -5.781 1 97.94 86 GLU A N 1
ATOM 707 C CA . GLU A 1 86 ? 9.273 2.799 -6.605 1 97.94 86 GLU A CA 1
ATOM 708 C C . GLU A 1 86 ? 8.539 3.832 -5.758 1 97.94 86 GLU A C 1
ATOM 710 O O . GLU A 1 86 ? 8.719 5.039 -5.945 1 97.94 86 GLU A O 1
ATOM 715 N N . TYR A 1 87 ? 7.742 3.365 -4.824 1 97.81 87 TYR A N 1
ATOM 716 C CA . TYR A 1 87 ? 7.035 4.273 -3.924 1 97.81 87 TYR A CA 1
ATOM 717 C C . TYR A 1 87 ? 8.016 5.086 -3.09 1 97.81 87 TYR A C 1
ATOM 719 O O . TYR A 1 87 ? 7.82 6.285 -2.879 1 97.81 87 TYR A O 1
ATOM 727 N N . MET A 1 88 ? 9.023 4.422 -2.641 1 98.06 88 MET A N 1
ATOM 728 C CA . MET A 1 88 ? 10.055 5.102 -1.864 1 98.06 88 MET A CA 1
ATOM 729 C C . MET A 1 88 ? 10.703 6.219 -2.678 1 98.06 88 MET A C 1
ATOM 731 O O . MET A 1 88 ? 10.898 7.324 -2.174 1 98.06 88 MET A O 1
ATOM 735 N N . GLY A 1 89 ? 11.016 5.891 -3.898 1 97.75 89 GLY A N 1
ATOM 736 C CA . GLY A 1 89 ? 11.594 6.895 -4.781 1 97.75 89 GLY A CA 1
ATOM 737 C C . GLY A 1 89 ? 10.68 8.086 -5.008 1 97.75 89 GLY A C 1
ATOM 738 O O . GLY A 1 89 ? 11.125 9.234 -4.969 1 97.75 89 GLY A O 1
ATOM 739 N N . PHE A 1 90 ? 9.484 7.805 -5.234 1 97.69 90 PHE A N 1
ATOM 740 C CA . PHE A 1 90 ? 8.492 8.859 -5.426 1 97.69 90 PHE A CA 1
ATOM 741 C C . PHE A 1 90 ? 8.414 9.758 -4.199 1 97.69 90 PHE A C 1
ATOM 743 O O . PHE A 1 90 ? 8.422 10.984 -4.316 1 97.69 90 PHE A O 1
ATOM 750 N N . LEU A 1 91 ? 8.32 9.172 -3.041 1 98 91 LEU A N 1
ATOM 751 C CA . LEU A 1 91 ? 8.18 9.914 -1.794 1 98 91 LEU A CA 1
ATOM 752 C C . LEU A 1 91 ? 9.43 10.75 -1.514 1 98 91 LEU A C 1
ATOM 754 O O . LEU A 1 91 ? 9.336 11.867 -1.008 1 98 91 LEU A O 1
ATOM 758 N N . GLU A 1 92 ? 10.539 10.234 -1.851 1 97.5 92 GLU A N 1
ATOM 759 C CA . GLU A 1 92 ? 11.781 10.977 -1.684 1 97.5 92 GLU A CA 1
ATOM 760 C C . GLU A 1 92 ? 11.797 12.234 -2.553 1 97.5 92 GLU A C 1
ATOM 762 O O . GLU A 1 92 ? 12.219 13.297 -2.105 1 97.5 92 GLU A O 1
ATOM 767 N N . LYS A 1 93 ? 11.352 12.062 -3.742 1 96.69 93 LYS A N 1
ATOM 768 C CA . LYS A 1 93 ? 11.281 13.203 -4.652 1 96.69 93 LYS A CA 1
ATOM 769 C C . LYS A 1 93 ? 10.312 14.258 -4.133 1 96.69 93 LYS A C 1
ATOM 771 O O . LYS A 1 93 ? 10.617 15.453 -4.164 1 96.69 93 LYS A O 1
ATOM 776 N N . GLU A 1 94 ? 9.195 13.812 -3.668 1 95.19 94 GLU A N 1
ATOM 777 C CA . GLU A 1 94 ? 8.203 14.727 -3.117 1 95.19 94 GLU A CA 1
ATOM 778 C C . GLU A 1 94 ? 8.742 15.453 -1.889 1 95.19 94 GLU A C 1
ATOM 780 O O . GLU A 1 94 ? 8.523 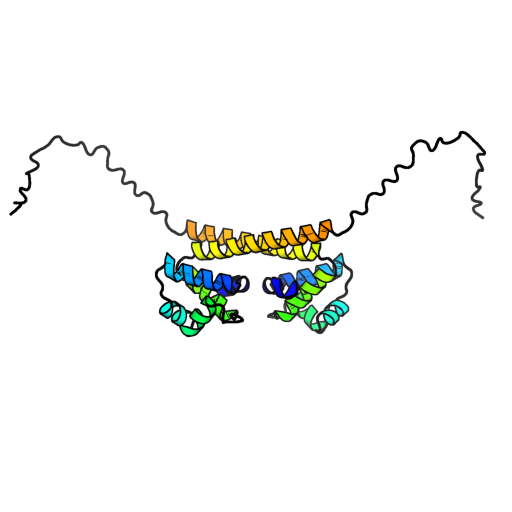16.656 -1.725 1 95.19 94 GLU A O 1
ATOM 785 N N . LYS A 1 95 ? 9.344 14.711 -1.074 1 95.38 95 LYS A N 1
ATOM 786 C CA . LYS A 1 95 ? 9.93 15.281 0.131 1 95.38 95 LYS A CA 1
ATOM 787 C C . LYS A 1 95 ? 10.969 16.344 -0.217 1 95.38 95 LYS A C 1
ATOM 789 O O . LYS A 1 95 ? 11 17.422 0.398 1 95.38 95 LYS A O 1
ATOM 794 N N . ARG A 1 96 ? 11.766 16.172 -1.199 1 94.38 96 ARG A N 1
ATOM 795 C CA . ARG A 1 96 ? 12.781 17.109 -1.65 1 94.38 96 ARG A CA 1
ATOM 796 C C . ARG A 1 96 ? 12.148 18.391 -2.191 1 94.38 96 ARG A C 1
ATOM 798 O O . ARG A 1 96 ? 12.656 19.484 -1.954 1 94.38 96 ARG A O 1
ATOM 805 N N . LYS A 1 97 ? 11.086 18.203 -2.859 1 94.31 97 LYS A N 1
ATOM 806 C CA . LYS A 1 97 ? 10.375 19.375 -3.395 1 94.31 97 LYS A CA 1
ATOM 807 C C . LYS A 1 97 ? 9.883 20.281 -2.271 1 94.31 97 LYS A C 1
ATOM 809 O O . LYS A 1 97 ? 9.969 21.5 -2.373 1 94.31 97 LYS A O 1
ATOM 814 N N . ILE A 1 98 ? 9.398 19.688 -1.284 1 92.69 98 ILE A N 1
ATOM 815 C CA . ILE A 1 98 ? 8.844 20.438 -0.157 1 92.69 98 ILE A CA 1
ATOM 816 C C . ILE A 1 98 ? 9.969 21.156 0.578 1 92.69 98 ILE A C 1
ATOM 818 O O . ILE A 1 98 ? 9.82 22.328 0.956 1 92.69 98 ILE A O 1
ATOM 822 N N . LEU A 1 99 ? 10.992 20.516 0.772 1 91 99 LEU A N 1
ATOM 823 C CA . LEU A 1 99 ? 12.109 21.078 1.529 1 91 99 LEU A CA 1
ATOM 824 C C . LEU A 1 99 ? 12.812 22.172 0.736 1 91 99 LEU A C 1
ATOM 826 O O . LEU A 1 99 ? 13.391 23.094 1.319 1 91 99 LEU A O 1
ATOM 830 N N . LYS A 1 100 ? 12.844 22.047 -0.51 1 87.06 100 LYS A N 1
ATOM 831 C CA . LYS A 1 100 ? 13.438 23.094 -1.345 1 87.06 100 LYS A CA 1
ATOM 832 C C . LYS A 1 100 ? 12.562 24.344 -1.376 1 87.06 100 LYS A C 1
ATOM 834 O O . LYS A 1 100 ? 13.07 25.453 -1.51 1 87.06 100 LYS A O 1
ATOM 839 N N . THR A 1 101 ? 11.297 24.203 -1.39 1 74.19 101 THR A N 1
ATOM 840 C CA . THR A 1 101 ? 10.383 25.328 -1.485 1 74.19 101 THR A CA 1
ATOM 841 C C . THR A 1 101 ? 10.203 26 -0.125 1 74.19 101 THR A C 1
ATOM 843 O O . THR A 1 101 ? 9.648 27.094 -0.034 1 74.19 101 THR A O 1
ATOM 846 N N . THR A 1 102 ? 10.398 25.297 0.943 1 62.72 102 THR A N 1
ATOM 847 C CA . THR A 1 102 ? 10.352 25.953 2.25 1 62.72 102 THR A CA 1
ATOM 848 C C . THR A 1 102 ? 11.539 26.891 2.43 1 62.72 102 THR A C 1
ATOM 850 O O . THR A 1 102 ? 12.695 26.469 2.314 1 62.72 102 THR A O 1
ATOM 853 N N . PRO A 1 103 ? 11.375 28.062 2.191 1 54 103 PRO A N 1
ATOM 854 C CA . PRO A 1 103 ? 12.453 29.047 2.279 1 54 103 PRO A CA 1
ATOM 855 C C . PRO A 1 103 ? 13.461 28.719 3.381 1 54 103 PRO A C 1
ATOM 857 O O . PRO A 1 103 ? 13.078 28.281 4.465 1 54 103 PRO A O 1
ATOM 860 N N . GLU A 1 104 ? 14.562 28.219 3.16 1 46.44 104 GLU A N 1
ATOM 861 C CA . GLU A 1 104 ? 15.609 28.375 4.172 1 46.44 104 GLU A CA 1
ATOM 862 C C . GLU A 1 104 ? 15.359 29.625 5.023 1 46.44 104 GLU A C 1
ATOM 864 O O . GLU A 1 104 ? 15.086 30.703 4.492 1 46.44 104 GLU A O 1
ATOM 869 N N . LEU A 1 105 ? 14.734 29.625 6.113 1 41.06 105 LEU A N 1
ATOM 870 C CA . LEU A 1 105 ? 15.211 30.703 6.973 1 41.06 105 LEU A CA 1
ATOM 871 C C . LEU A 1 105 ? 16.625 31.125 6.57 1 41.06 105 LEU A C 1
ATOM 873 O O . LEU A 1 105 ? 17.578 30.359 6.734 1 41.06 105 LEU A O 1
ATOM 877 N N . GLU A 1 106 ? 16.766 31.578 5.395 1 39.16 106 GLU A N 1
ATOM 878 C CA . GLU A 1 106 ? 17.953 32.375 5.145 1 39.16 106 GLU A CA 1
ATOM 879 C C . GLU A 1 106 ? 18.531 32.938 6.441 1 39.16 106 GLU A C 1
ATOM 881 O O . GLU A 1 106 ? 17.844 33.656 7.172 1 39.16 106 GLU A O 1
ATOM 886 N N . THR A 1 107 ? 19.25 32.094 7.09 1 38.62 107 THR A N 1
ATOM 887 C CA . THR A 1 107 ? 20.203 32.688 8.031 1 38.62 107 THR A CA 1
ATOM 888 C C . THR A 1 107 ? 20.578 34.094 7.617 1 38.62 107 THR A C 1
ATOM 890 O O . THR A 1 107 ? 21.281 34.281 6.621 1 38.62 107 THR A O 1
ATOM 893 N N . ARG A 1 108 ? 19.641 35 7.465 1 38.38 108 ARG A N 1
ATOM 894 C CA . ARG A 1 108 ? 20.125 36.375 7.656 1 38.38 108 ARG A CA 1
ATOM 895 C C . ARG A 1 108 ? 21.25 36.406 8.68 1 38.38 108 ARG A C 1
ATOM 897 O O . ARG A 1 108 ? 21 36.344 9.891 1 38.38 108 ARG A O 1
ATOM 904 N N . ILE A 1 109 ? 22.219 35.562 8.555 1 36.66 109 ILE A N 1
ATOM 905 C CA . ILE A 1 109 ? 23.484 36 9.117 1 36.66 109 ILE A CA 1
ATOM 906 C C . ILE A 1 109 ? 23.703 37.469 8.797 1 36.66 109 ILE A C 1
ATOM 908 O O . ILE A 1 109 ? 23.938 37.844 7.645 1 36.66 109 ILE A O 1
ATOM 912 N N . ILE A 1 110 ? 22.797 38.25 9.203 1 34.88 110 ILE A N 1
ATOM 913 C CA . ILE A 1 110 ? 23.219 39.625 9.453 1 34.88 110 ILE A CA 1
ATOM 914 C C . ILE A 1 110 ? 24.672 39.656 9.875 1 34.88 110 ILE A C 1
ATOM 916 O O . ILE A 1 110 ? 25.031 39.188 10.953 1 34.88 110 ILE A O 1
ATOM 920 N N . TYR A 1 111 ? 25.547 39.375 8.938 1 32.28 111 TYR A N 1
ATOM 921 C CA . TYR A 1 111 ? 26.875 39.969 9.062 1 32.28 111 TYR A CA 1
ATOM 922 C C . TYR A 1 111 ? 26.797 41.344 9.703 1 32.28 111 TYR A C 1
ATOM 924 O O . TYR A 1 111 ? 26.297 42.312 9.094 1 32.28 111 TYR A O 1
ATOM 932 N N . THR A 1 112 ? 26.203 41.438 10.836 1 34.03 112 THR A N 1
ATOM 933 C CA . THR A 1 112 ? 26.578 42.594 11.641 1 34.03 112 THR A CA 1
ATOM 934 C C . THR A 1 112 ? 28.016 43 11.336 1 34.03 112 THR A C 1
ATOM 936 O O . THR A 1 112 ? 28.922 42.188 11.328 1 34.03 112 THR A O 1
ATOM 939 N N . ASN A 1 113 ? 28.125 43.938 10.352 1 32.97 113 ASN A N 1
ATOM 940 C CA . ASN A 1 113 ? 29.328 44.688 10.055 1 32.97 113 ASN A CA 1
ATOM 941 C C . ASN A 1 113 ? 30.312 44.656 11.211 1 32.97 113 ASN A C 1
ATOM 943 O O . ASN A 1 113 ? 30 45.094 12.32 1 32.97 113 ASN A O 1
ATOM 947 N N . PRO A 1 114 ? 31.188 43.656 11.133 1 36.06 114 PRO A N 1
ATOM 948 C CA . PRO A 1 114 ? 32.219 43.75 12.164 1 36.06 114 PRO A CA 1
ATOM 949 C C . PRO A 1 114 ? 32.562 45.188 12.555 1 36.06 114 PRO A C 1
ATOM 951 O O . PRO A 1 114 ? 33.219 45.406 13.578 1 36.06 114 PRO A O 1
ATOM 954 N N . ASN A 1 115 ? 32.438 46.031 11.477 1 31.95 115 ASN A N 1
ATOM 955 C CA . ASN A 1 115 ? 33 47.344 11.766 1 31.95 115 ASN A CA 1
ATOM 956 C C . ASN A 1 115 ? 32.125 48.125 12.734 1 31.95 115 ASN A C 1
ATOM 958 O O . ASN A 1 115 ? 31.594 49.188 12.398 1 31.95 115 ASN A O 1
ATOM 962 N N . VAL A 1 116 ? 31 47.5 13.211 1 33.16 116 VAL A N 1
ATOM 963 C CA . VAL A 1 116 ? 30.547 48.406 14.258 1 33.16 116 VAL A CA 1
ATOM 964 C C . VAL A 1 116 ? 31.672 48.656 15.25 1 33.16 116 VAL A C 1
ATOM 966 O O . VAL A 1 116 ? 32.094 47.781 15.977 1 33.16 116 VAL A O 1
ATOM 969 N N . THR A 1 117 ? 32.594 49.406 14.75 1 30.23 117 THR A N 1
ATOM 970 C CA . THR A 1 117 ? 33.562 50.156 15.539 1 30.23 117 THR A CA 1
ATOM 971 C C . THR A 1 117 ? 32.938 50.688 16.812 1 30.23 117 THR A C 1
ATOM 973 O O . THR A 1 117 ? 32 51.5 16.75 1 30.23 117 THR A O 1
ATOM 976 N N . ILE A 1 118 ? 32.719 49.781 17.719 1 32.28 118 ILE A N 1
ATOM 977 C CA . ILE A 1 118 ? 32.469 50.312 19.062 1 32.28 118 ILE A CA 1
ATOM 978 C C . ILE A 1 118 ? 33.281 51.594 19.281 1 32.28 118 ILE A C 1
ATOM 980 O O . ILE A 1 118 ? 34.5 51.562 19.234 1 32.28 118 ILE A O 1
ATOM 984 N N . SER A 1 119 ? 32.719 52.625 18.75 1 29.31 119 SER A N 1
ATOM 985 C CA . SER A 1 119 ? 33.375 53.812 19.219 1 29.31 119 SER A CA 1
ATOM 986 C C . SER A 1 119 ? 33.562 53.812 20.734 1 29.31 119 SER A C 1
ATOM 988 O O . SER A 1 119 ? 32.688 53.312 21.453 1 29.31 119 SER A O 1
ATOM 990 N N . PRO A 1 120 ? 34.656 54.031 21.25 1 27.14 120 PRO A N 1
ATOM 991 C CA . PRO A 1 120 ? 35.062 54.156 22.641 1 27.14 120 PRO A CA 1
ATOM 992 C C . PRO A 1 120 ? 34.094 55 23.469 1 27.14 120 PRO A C 1
ATOM 994 O O . PRO A 1 120 ? 34.375 55.344 24.609 1 27.14 120 PRO A O 1
ATOM 997 N N . GLN A 1 121 ? 32.938 55.531 22.797 1 25.19 121 GLN A N 1
ATOM 998 C CA . GLN A 1 121 ? 32.656 56.656 23.672 1 25.19 121 GLN A CA 1
ATOM 999 C C . GLN A 1 121 ? 32.219 56.188 25.062 1 25.19 121 GLN A C 1
ATOM 1001 O O . GLN A 1 121 ? 32.781 56.625 26.078 1 25.19 121 GLN A O 1
ATOM 1006 N N . GLU A 1 122 ? 30.875 56.75 25.547 1 25.53 122 GLU A N 1
ATOM 1007 C CA . GLU A 1 122 ? 30.594 57.406 26.812 1 25.53 122 GLU A CA 1
ATOM 1008 C C . GLU A 1 122 ? 30.328 56.406 27.922 1 25.53 122 GLU A C 1
ATOM 1010 O O . GLU A 1 122 ? 30.156 55.219 27.641 1 25.53 122 GLU A O 1
ATOM 1015 N N . GLY A 1 123 ? 29.391 56.906 29.031 1 25.66 123 GLY A N 1
ATOM 1016 C CA . GLY A 1 123 ? 29.141 56.938 30.453 1 25.66 123 GLY A CA 1
ATOM 1017 C C . GLY A 1 123 ? 28.406 55.688 30.969 1 25.66 123 GLY A C 1
ATOM 1018 O O . GLY A 1 123 ? 27.641 55.094 30.219 1 25.66 123 GLY A O 1
ATOM 1019 N N . VAL A 1 124 ? 28.891 55.031 31.891 1 28.2 124 VAL A N 1
ATOM 1020 C CA . VAL A 1 124 ? 28.641 53.969 32.875 1 28.2 124 VAL A CA 1
ATOM 1021 C C . VAL A 1 124 ? 27.25 54.156 33.469 1 28.2 124 VAL A C 1
ATOM 1023 O O . VAL A 1 124 ? 27.047 54.969 34.375 1 28.2 124 VAL A O 1
ATOM 1026 N N . ARG A 1 125 ? 26.188 54.625 32.781 1 27.92 125 ARG A N 1
ATOM 1027 C CA . ARG A 1 125 ? 25.078 54.844 33.719 1 27.92 125 ARG A CA 1
ATOM 1028 C C . ARG A 1 125 ? 24.609 53.531 34.312 1 27.92 125 ARG A C 1
ATOM 1030 O O . ARG A 1 125 ? 24.375 52.531 33.594 1 27.92 125 ARG A O 1
ATOM 1037 N N . ARG A 1 126 ? 24.953 53.375 35.656 1 28.3 126 ARG A N 1
ATOM 1038 C CA . ARG A 1 126 ? 24.625 52.406 36.688 1 28.3 126 ARG A CA 1
ATOM 1039 C C . ARG A 1 126 ? 23.109 52.312 36.906 1 28.3 126 ARG A C 1
ATOM 1041 O O . ARG A 1 126 ? 22.469 53.281 37.312 1 28.3 126 ARG A O 1
ATOM 1048 N N . TYR A 1 127 ? 22.266 51.906 36.094 1 23.7 127 TYR A N 1
ATOM 1049 C CA . TYR A 1 127 ? 20.844 51.75 36.406 1 23.7 127 TYR A CA 1
ATOM 1050 C C . TYR A 1 127 ? 20.672 50.906 37.656 1 23.7 127 TYR A C 1
ATOM 1052 O O . TYR A 1 127 ? 21.203 49.812 37.75 1 23.7 127 TYR A O 1
ATOM 1060 N N . ALA A 1 128 ? 20.562 51.562 38.875 1 25.42 128 ALA A N 1
ATOM 1061 C CA . ALA A 1 128 ? 20.094 51.281 40.25 1 25.42 128 ALA A CA 1
ATOM 1062 C C . ALA A 1 128 ? 18.719 50.625 40.188 1 25.42 128 ALA A C 1
ATOM 1064 O O . ALA A 1 128 ? 17.75 51.25 39.75 1 25.42 128 ALA A O 1
ATOM 1065 N N . ILE A 1 129 ? 18.641 49.5 39.688 1 25.25 129 ILE A N 1
ATOM 1066 C CA . ILE A 1 129 ? 17.344 48.844 39.875 1 25.25 129 ILE A CA 1
ATOM 1067 C C . ILE A 1 129 ? 16.969 48.875 41.375 1 25.25 129 ILE A C 1
ATOM 1069 O O . ILE A 1 129 ? 17.672 48.312 42.188 1 25.25 129 ILE A O 1
ATOM 1073 N N . LYS A 1 130 ? 16.484 50.062 41.844 1 23.75 130 LYS A N 1
ATOM 1074 C CA . LYS A 1 130 ? 15.859 50.25 43.156 1 23.75 130 LYS A CA 1
ATOM 1075 C C . LYS A 1 130 ? 14.758 49.188 43.375 1 23.75 130 LYS A C 1
ATOM 1077 O O . LYS A 1 130 ? 13.82 49.094 42.594 1 23.75 130 LYS A O 1
ATOM 1082 N N . VAL A 1 131 ? 15.117 48.094 44.031 1 29.34 131 VAL A N 1
ATOM 1083 C CA . VAL A 1 131 ? 14.305 47.125 44.75 1 29.34 131 VAL A CA 1
ATOM 1084 C C . VAL A 1 131 ? 13.352 47.844 45.719 1 29.34 13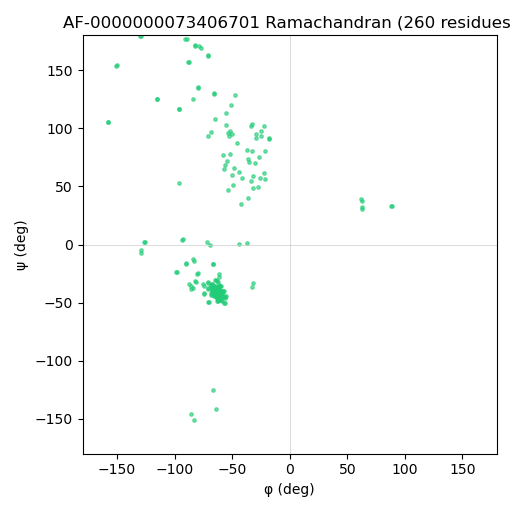1 VAL A C 1
ATOM 1086 O O . VAL A 1 131 ? 13.789 48.438 46.688 1 29.34 131 VAL A O 1
ATOM 1089 N N . LEU A 1 132 ? 12.539 48.875 45.281 1 24.77 132 LEU A N 1
ATOM 1090 C CA . LEU A 1 132 ? 11.578 49.312 46.281 1 24.77 132 LEU A CA 1
ATOM 1091 C C . LEU A 1 132 ? 10.461 48.281 46.438 1 24.77 132 LEU A C 1
ATOM 1093 O O . LEU A 1 132 ? 10 47.719 45.438 1 24.77 132 LEU A O 1
ATOM 1097 N N . MET B 1 1 ? -6.254 13.109 -6.801 1 87.75 1 MET B N 1
ATOM 1098 C CA . MET B 1 1 ? -5.984 12.195 -5.695 1 87.75 1 MET B CA 1
ATOM 1099 C C . MET B 1 1 ? -5.137 12.867 -4.621 1 87.75 1 MET B C 1
ATOM 1101 O O . MET B 1 1 ? -4.145 13.523 -4.934 1 87.75 1 MET B O 1
ATOM 1105 N N . THR B 1 2 ? -5.641 12.766 -3.311 1 95.69 2 THR B N 1
ATOM 1106 C CA . THR B 1 2 ? -4.906 13.352 -2.197 1 95.69 2 THR B CA 1
ATOM 1107 C C . THR B 1 2 ? -3.793 12.414 -1.731 1 95.69 2 THR B C 1
ATOM 1109 O O . THR B 1 2 ? -3.668 11.297 -2.23 1 95.69 2 THR B O 1
ATOM 1112 N N . PHE B 1 3 ? -2.922 12.938 -0.825 1 97.81 3 PHE B N 1
ATOM 1113 C CA . PHE B 1 3 ? -1.867 12.109 -0.249 1 97.81 3 PHE B CA 1
ATOM 1114 C C . PHE B 1 3 ? -2.457 10.898 0.468 1 97.81 3 PHE B C 1
ATOM 1116 O O . PHE B 1 3 ? -1.983 9.773 0.29 1 97.81 3 PHE B O 1
ATOM 1123 N N . GLY B 1 4 ? -3.545 11.133 1.185 1 98 4 GLY B N 1
ATOM 1124 C CA . GLY B 1 4 ? -4.23 10.07 1.897 1 98 4 GLY B CA 1
ATOM 1125 C C . GLY B 1 4 ? -4.844 9.031 0.975 1 98 4 GLY B C 1
ATOM 1126 O O . GLY B 1 4 ? -4.777 7.832 1.25 1 98 4 GLY B O 1
ATOM 1127 N N . GLU B 1 5 ? -5.414 9.492 -0.103 1 95.19 5 GLU B N 1
ATOM 1128 C CA . GLU B 1 5 ? -6.008 8.578 -1.075 1 95.19 5 GLU B CA 1
ATOM 1129 C C . GLU B 1 5 ? -4.941 7.695 -1.721 1 95.19 5 GLU B C 1
ATOM 1131 O O . GLU B 1 5 ? -5.203 6.535 -2.041 1 95.19 5 GLU B O 1
ATOM 1136 N N . SER B 1 6 ? -3.732 8.266 -1.825 1 94.88 6 SER B N 1
ATOM 1137 C CA . SER B 1 6 ? -2.656 7.539 -2.492 1 94.88 6 SER B CA 1
ATOM 1138 C C . SER B 1 6 ? -2.01 6.523 -1.557 1 94.88 6 SER B C 1
ATOM 1140 O O . SER B 1 6 ? -1.62 5.434 -1.986 1 94.88 6 SER B O 1
ATOM 1142 N N . PHE B 1 7 ? -1.979 6.84 -0.273 1 97.25 7 PHE B N 1
ATOM 1143 C CA . PHE B 1 7 ? -1.099 6.043 0.573 1 97.25 7 PHE B CA 1
ATOM 1144 C C . PHE B 1 7 ? -1.847 5.52 1.792 1 97.25 7 PHE B C 1
ATOM 1146 O O . PHE B 1 7 ? -1.34 4.66 2.516 1 97.25 7 PHE B O 1
ATOM 1153 N N . GLY B 1 8 ? -3.074 5.953 1.992 1 97.38 8 GLY B N 1
ATOM 1154 C CA . GLY B 1 8 ? -3.848 5.512 3.141 1 97.38 8 GLY B CA 1
ATOM 1155 C C . GLY B 1 8 ? -4.094 4.016 3.154 1 97.38 8 GLY B C 1
ATOM 1156 O O . GLY B 1 8 ? -4.227 3.41 4.223 1 97.38 8 GLY B O 1
ATOM 1157 N N . LYS B 1 9 ? -4.117 3.459 2.01 1 93.06 9 LYS B N 1
ATOM 1158 C CA . LYS B 1 9 ? -4.391 2.033 1.858 1 93.06 9 LYS B CA 1
ATOM 1159 C C . LYS B 1 9 ? -3.27 1.192 2.463 1 93.06 9 LYS B C 1
ATOM 1161 O O . LYS B 1 9 ? -3.455 0.005 2.738 1 93.06 9 LYS B O 1
ATOM 1166 N N . PHE B 1 10 ? -2.143 1.756 2.711 1 95.12 10 PHE B N 1
ATOM 1167 C CA . PHE B 1 10 ? -1.002 1.022 3.248 1 95.12 10 PHE B CA 1
ATOM 1168 C C . PHE B 1 10 ? -1.092 0.918 4.766 1 95.12 10 PHE B C 1
ATOM 1170 O O . PHE B 1 10 ? -0.382 0.119 5.383 1 95.12 10 PHE B O 1
ATOM 1177 N N . LEU B 1 11 ? -1.981 1.674 5.324 1 97.19 11 LEU B N 1
ATOM 1178 C CA . LEU B 1 11 ? -2.047 1.783 6.777 1 97.19 11 LEU B CA 1
ATOM 1179 C C . LEU B 1 11 ? -2.76 0.578 7.383 1 97.19 11 LEU B C 1
ATOM 1181 O O . LEU B 1 11 ? -3.791 0.139 6.867 1 97.19 11 LEU B O 1
ATOM 1185 N N . THR B 1 12 ? -2.211 0.065 8.422 1 94.69 12 THR B N 1
ATOM 1186 C CA . THR B 1 12 ? -2.916 -0.87 9.289 1 94.69 12 THR B CA 1
ATOM 1187 C C . THR B 1 12 ? -3.662 -0.123 10.391 1 94.69 12 THR B C 1
ATOM 1189 O O . THR B 1 12 ? -3.545 1.098 10.516 1 94.69 12 THR B O 1
ATOM 1192 N N . LYS B 1 13 ? -4.359 -0.845 11.164 1 95 13 LYS B N 1
ATOM 1193 C CA . LYS B 1 13 ? -5.039 -0.252 12.312 1 95 13 LYS B CA 1
ATOM 1194 C C . LYS B 1 13 ? -4.039 0.361 13.289 1 95 13 LYS B C 1
ATOM 1196 O O . LYS B 1 13 ? -4.262 1.456 13.805 1 95 13 LYS B O 1
ATOM 1201 N N . THR B 1 14 ? -3.004 -0.36 13.492 1 96.12 14 THR B N 1
ATOM 1202 C CA . THR B 1 14 ? -1.967 0.092 14.414 1 96.12 14 THR B CA 1
ATOM 1203 C C . THR B 1 14 ? -1.344 1.397 13.93 1 96.12 14 THR B C 1
ATOM 1205 O O . THR B 1 14 ? -1.05 2.287 14.727 1 96.12 14 THR B O 1
ATOM 1208 N N . ASP B 1 15 ? -1.196 1.513 12.656 1 97.75 15 ASP B N 1
ATOM 1209 C CA . ASP B 1 15 ? -0.624 2.723 12.078 1 97.75 15 ASP B CA 1
ATOM 1210 C C . ASP B 1 15 ? -1.547 3.922 12.281 1 97.75 15 ASP B C 1
ATOM 1212 O O . ASP B 1 15 ? -1.079 5.043 12.492 1 97.75 15 ASP B O 1
ATOM 1216 N N . CYS B 1 16 ? -2.822 3.658 12.18 1 98.38 16 CYS B N 1
ATOM 1217 C CA . CYS B 1 16 ? -3.783 4.73 12.406 1 98.38 16 CYS B CA 1
ATOM 1218 C C . CYS B 1 16 ? -3.664 5.273 13.828 1 98.38 16 CYS B C 1
ATOM 1220 O O . CYS B 1 16 ? -3.67 6.492 14.031 1 98.38 16 CYS B O 1
ATOM 1222 N N . VAL B 1 17 ? -3.545 4.391 14.719 1 98.19 17 VAL B N 1
ATOM 1223 C CA . VAL B 1 17 ? -3.395 4.801 16.109 1 98.19 17 VAL B CA 1
ATOM 1224 C C . VAL B 1 17 ? -2.102 5.594 16.281 1 98.19 17 VAL B C 1
ATOM 1226 O O . VAL B 1 17 ? -2.07 6.598 17 1 98.19 17 VAL B O 1
ATOM 1229 N N . LYS B 1 18 ? -1.064 5.195 15.617 1 98.5 18 LYS B N 1
ATOM 1230 C CA . LYS B 1 18 ? 0.193 5.938 15.664 1 98.5 18 LYS B CA 1
ATOM 1231 C C . LYS B 1 18 ? 0.01 7.359 15.133 1 98.5 18 LYS B C 1
ATOM 1233 O O . LYS B 1 18 ? 0.55 8.312 15.703 1 98.5 18 LYS B O 1
ATOM 1238 N N . ILE B 1 19 ? -0.759 7.434 14.07 1 98.81 19 ILE B N 1
ATOM 1239 C CA . ILE B 1 19 ? -0.986 8.758 13.492 1 98.81 19 ILE B CA 1
ATOM 1240 C C . ILE B 1 19 ? -1.782 9.617 14.469 1 98.81 19 ILE B C 1
ATOM 1242 O O . ILE B 1 19 ? -1.474 10.797 14.664 1 98.81 19 ILE B O 1
ATOM 1246 N N . VAL B 1 20 ? -2.797 9.039 15.094 1 98.69 20 VAL B N 1
ATOM 1247 C CA . VAL B 1 20 ? -3.568 9.758 16.109 1 98.69 20 VAL B CA 1
ATOM 1248 C C . VAL B 1 20 ? -2.639 10.273 17.203 1 98.69 20 VAL B C 1
ATOM 1250 O O . VAL B 1 20 ? -2.719 11.438 17.594 1 98.69 20 VAL B O 1
ATOM 1253 N N . ASN B 1 21 ? -1.751 9.461 17.641 1 98.5 21 ASN B N 1
ATOM 1254 C CA . ASN B 1 21 ? -0.807 9.836 18.688 1 98.5 21 ASN B CA 1
ATOM 1255 C C . ASN B 1 21 ? 0.141 10.938 18.219 1 98.5 21 ASN B C 1
ATOM 1257 O O . ASN B 1 21 ? 0.454 11.852 18.984 1 98.5 21 ASN B O 1
ATOM 1261 N N . ILE B 1 22 ? 0.575 10.859 17.047 1 98.69 22 ILE B N 1
ATOM 1262 C CA . ILE B 1 22 ? 1.456 11.883 16.5 1 98.69 22 ILE B CA 1
ATOM 1263 C C . ILE B 1 22 ? 0.734 13.227 16.484 1 98.69 22 ILE B C 1
ATOM 1265 O O . ILE B 1 22 ? 1.277 14.234 16.922 1 98.69 22 ILE B O 1
ATOM 1269 N N . LEU B 1 23 ? -0.498 13.188 15.992 1 98.81 23 LEU B N 1
ATOM 1270 C CA . LEU B 1 23 ? -1.281 14.422 15.914 1 98.81 23 LEU B CA 1
ATOM 1271 C C . LEU B 1 23 ? -1.486 15.016 17.297 1 98.81 23 LEU B C 1
ATOM 1273 O O . LEU B 1 23 ? -1.339 16.234 17.484 1 98.81 23 LEU B O 1
ATOM 1277 N N . ARG B 1 24 ? -1.772 14.172 18.188 1 98.19 24 ARG B N 1
ATOM 1278 C CA . ARG B 1 24 ? -2.041 14.617 19.562 1 98.19 24 ARG B CA 1
ATOM 1279 C C . ARG B 1 24 ? -0.766 15.109 20.234 1 98.19 24 ARG B C 1
ATOM 1281 O O . ARG B 1 24 ? -0.737 16.219 20.781 1 98.19 24 ARG B O 1
ATOM 1288 N N . ASP B 1 25 ? 0.274 14.352 20.172 1 98.06 25 ASP B N 1
ATOM 1289 C CA . ASP B 1 25 ? 1.451 14.547 21.016 1 98.06 25 ASP B CA 1
ATOM 1290 C C . ASP B 1 25 ? 2.428 15.523 20.359 1 98.06 25 ASP B C 1
ATOM 1292 O O . ASP B 1 25 ? 3.088 16.297 21.047 1 98.06 25 ASP B O 1
ATOM 1296 N N . GLU B 1 26 ? 2.52 15.523 19.109 1 97.38 26 GLU B N 1
ATOM 1297 C CA . GLU B 1 26 ? 3.508 16.359 18.438 1 97.38 26 GLU B CA 1
ATOM 1298 C C . GLU B 1 26 ? 2.881 17.656 17.922 1 97.38 26 GLU B C 1
ATOM 1300 O O . GLU B 1 26 ? 3.557 18.672 17.828 1 97.38 26 GLU B O 1
ATOM 1305 N N . TYR B 1 27 ? 1.593 17.609 17.719 1 97.94 27 TYR B N 1
ATOM 1306 C CA . TYR B 1 27 ? 1.007 18.781 17.078 1 97.94 27 TYR B CA 1
ATOM 1307 C C . TYR B 1 27 ? -0.149 19.328 17.891 1 97.94 27 TYR B C 1
ATOM 1309 O O . TYR B 1 27 ? -0.849 20.25 17.453 1 97.94 27 TYR B O 1
ATOM 1317 N N . ASN B 1 28 ? -0.42 18.766 18.984 1 97.62 28 ASN B N 1
ATOM 1318 C CA . ASN B 1 28 ? -1.384 19.234 19.984 1 97.62 28 ASN B CA 1
ATOM 1319 C C . ASN B 1 28 ? -2.797 19.281 19.406 1 97.62 28 ASN B C 1
ATOM 1321 O O . ASN B 1 28 ? -3.529 20.25 19.625 1 97.62 28 ASN B O 1
ATOM 1325 N N . VAL B 1 29 ? -3.137 18.328 18.625 1 98.06 29 VAL B N 1
ATOM 1326 C CA . VAL B 1 29 ? -4.5 18.188 18.125 1 98.06 29 VAL B CA 1
ATOM 1327 C C . VAL B 1 29 ? -5.273 17.203 19 1 98.06 29 VAL B C 1
ATOM 1329 O O . VAL B 1 29 ? -4.918 16.016 19.078 1 98.06 29 VAL B O 1
ATOM 1332 N N . ASN B 1 30 ? -6.25 17.688 19.609 1 97.62 30 ASN B N 1
ATOM 1333 C CA . ASN B 1 30 ? -6.945 16.797 20.516 1 97.62 30 ASN B CA 1
ATOM 1334 C C . ASN B 1 30 ? -7.859 15.828 19.766 1 97.62 30 ASN B C 1
ATOM 1336 O O . ASN B 1 30 ? -8.156 16.031 18.594 1 97.62 30 ASN B O 1
ATOM 1340 N N . ILE B 1 31 ? -8.398 14.828 20.406 1 98.06 31 ILE B N 1
ATOM 1341 C CA . ILE B 1 31 ? -9.141 13.727 19.797 1 98.06 31 ILE B CA 1
ATOM 1342 C C . ILE B 1 31 ? -10.438 14.258 19.188 1 98.06 31 ILE B C 1
ATOM 1344 O O . ILE B 1 31 ? -10.844 13.82 18.109 1 98.06 31 ILE B O 1
ATOM 1348 N N . SER B 1 32 ? -11.062 15.172 19.844 1 97.88 32 SER B N 1
ATOM 1349 C CA . SER B 1 32 ? -12.312 15.742 19.359 1 97.88 32 SER B CA 1
ATOM 1350 C C . SER B 1 32 ? -12.102 16.453 18.016 1 97.88 32 SER B C 1
ATOM 1352 O O . SER B 1 32 ? -12.93 16.344 17.109 1 97.88 32 SER B O 1
ATOM 1354 N N . GLU B 1 33 ? -11.039 17.172 17.938 1 98.31 33 GLU B N 1
ATOM 1355 C CA . GLU B 1 33 ? -10.719 17.875 16.688 1 98.31 33 GLU B CA 1
ATOM 1356 C C . GLU B 1 33 ? -10.398 16.906 15.57 1 98.31 33 GLU B C 1
ATOM 1358 O O . GLU B 1 33 ? -10.836 17.094 14.43 1 98.31 33 GLU B O 1
ATOM 1363 N N . ILE B 1 34 ? -9.617 15.883 15.867 1 98.62 34 ILE B N 1
ATOM 1364 C CA . ILE B 1 34 ? -9.297 14.859 14.883 1 98.62 34 ILE B CA 1
ATOM 1365 C C . ILE B 1 34 ? -10.586 14.234 14.352 1 98.62 34 ILE B C 1
ATOM 1367 O O . ILE B 1 34 ? -10.773 14.125 13.133 1 98.62 34 ILE B O 1
ATOM 1371 N N . ALA B 1 35 ? -11.469 13.82 15.266 1 98.5 35 ALA B N 1
ATOM 1372 C CA . ALA B 1 35 ? -12.742 13.195 14.906 1 98.5 35 ALA B CA 1
ATOM 1373 C C . ALA B 1 35 ? -13.562 14.109 14 1 98.5 35 ALA B C 1
ATOM 1375 O O . ALA B 1 35 ? -14.109 13.656 12.992 1 98.5 35 ALA B O 1
ATOM 1376 N N . LYS B 1 36 ? -13.602 15.328 14.352 1 98.31 36 LYS B N 1
ATOM 1377 C CA . LYS B 1 36 ? -14.352 16.312 13.578 1 98.31 36 LYS B CA 1
ATOM 1378 C C . LYS B 1 36 ? -13.781 16.453 12.164 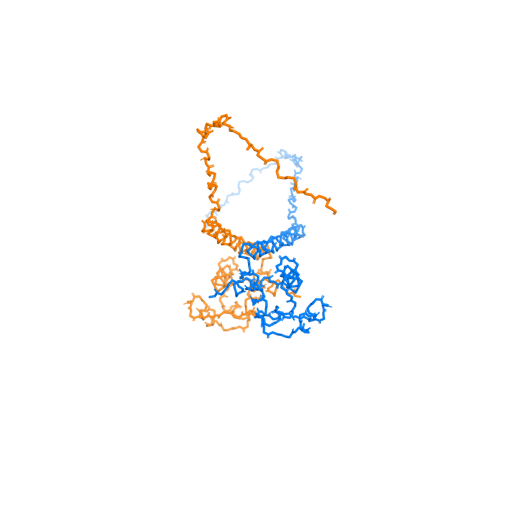1 98.31 36 LYS B C 1
ATOM 1380 O O . LYS B 1 36 ? -14.531 16.453 11.188 1 98.31 36 LYS B O 1
ATOM 1385 N N . LYS B 1 37 ? -12.539 16.531 12.055 1 97.62 37 LYS B N 1
ATOM 1386 C CA . LYS B 1 37 ? -11.875 16.75 10.773 1 97.62 37 LYS B CA 1
ATOM 1387 C C . LYS B 1 37 ? -12.031 15.547 9.852 1 97.62 37 LYS B C 1
ATOM 1389 O O . LYS B 1 37 ? -12.133 15.703 8.633 1 97.62 37 LYS B O 1
ATOM 1394 N N . ILE B 1 38 ? -12.039 14.375 10.445 1 97.38 38 ILE B N 1
ATOM 1395 C CA . ILE B 1 38 ? -12.125 13.164 9.633 1 97.38 38 ILE B CA 1
ATOM 1396 C C . ILE B 1 38 ? -13.594 12.781 9.438 1 97.38 38 ILE B C 1
ATOM 1398 O O . ILE B 1 38 ? -13.914 11.938 8.602 1 97.38 38 ILE B O 1
ATOM 1402 N N . GLY B 1 39 ? -14.531 13.344 10.25 1 97.56 39 GLY B N 1
ATOM 1403 C CA . GLY B 1 39 ? -15.961 13.164 10.062 1 97.56 39 GLY B CA 1
ATOM 1404 C C . GLY B 1 39 ? -16.516 11.945 10.766 1 97.56 39 GLY B C 1
ATOM 1405 O O . GLY B 1 39 ? -17.375 11.25 10.242 1 97.56 39 GLY B O 1
ATOM 1406 N N . ILE B 1 40 ? -15.945 11.648 11.875 1 97.88 40 ILE B N 1
ATOM 1407 C CA . ILE B 1 40 ? -16.422 10.539 12.688 1 97.88 40 ILE B CA 1
ATOM 1408 C C . ILE B 1 40 ? -16.625 10.992 14.133 1 97.88 40 ILE B C 1
ATOM 1410 O O . ILE B 1 40 ? -16.438 12.172 14.445 1 97.88 40 ILE B O 1
ATOM 1414 N N . THR B 1 41 ? -17.047 10.109 14.93 1 97.38 41 THR B N 1
ATOM 1415 C CA . THR B 1 41 ? -17.25 10.453 16.328 1 97.38 41 THR B CA 1
ATOM 1416 C C . THR B 1 41 ? -15.969 10.25 17.141 1 97.38 41 THR B C 1
ATOM 1418 O O . THR B 1 41 ? -15.125 9.43 16.766 1 97.38 41 THR B O 1
ATOM 1421 N N . ARG B 1 42 ? -15.914 10.969 18.266 1 97 42 ARG B N 1
ATOM 1422 C CA . ARG B 1 42 ? -14.812 10.773 19.203 1 97 42 ARG B CA 1
ATOM 1423 C C . ARG B 1 42 ? -14.75 9.32 19.672 1 97 42 ARG B C 1
ATOM 1425 O O . ARG B 1 42 ? -13.664 8.75 19.797 1 97 42 ARG B O 1
ATOM 1432 N N . SER B 1 43 ? -15.883 8.789 19.891 1 96.69 43 SER B N 1
ATOM 1433 C CA . SER B 1 43 ? -15.977 7.414 20.359 1 96.69 43 SER B CA 1
ATOM 1434 C C . SER B 1 43 ? -15.352 6.438 19.375 1 96.69 43 SER B C 1
ATOM 1436 O O . SER B 1 43 ? -14.75 5.441 19.766 1 96.69 43 SER B O 1
ATOM 1438 N N . ALA B 1 44 ? -15.484 6.715 18.125 1 96.94 44 ALA B N 1
ATOM 1439 C CA . ALA B 1 44 ? -14.898 5.863 17.094 1 96.94 44 ALA B CA 1
ATOM 1440 C C . ALA B 1 44 ? -13.375 5.84 17.203 1 96.94 44 ALA B C 1
ATOM 1442 O O . ALA B 1 44 ? -12.758 4.785 17.062 1 96.94 44 ALA B O 1
ATOM 1443 N N . ILE B 1 45 ? -12.797 6.957 17.484 1 97.75 45 ILE B N 1
ATOM 1444 C CA . ILE B 1 45 ? -11.344 7.035 17.625 1 97.75 45 ILE B CA 1
ATOM 1445 C C . ILE B 1 45 ? -10.906 6.23 18.844 1 97.75 45 ILE B C 1
ATOM 1447 O O . ILE B 1 45 ? -9.898 5.512 18.797 1 97.75 45 ILE B O 1
ATOM 1451 N N . TYR B 1 46 ? -11.656 6.359 19.906 1 97.06 46 TYR B N 1
ATOM 1452 C CA . TYR B 1 46 ? -11.32 5.59 21.094 1 97.06 46 TYR B CA 1
ATOM 1453 C C . TYR B 1 46 ? -11.422 4.094 20.812 1 97.06 46 TYR B C 1
ATOM 1455 O O . TYR B 1 46 ? -10.656 3.301 21.359 1 97.06 46 TYR B O 1
ATOM 1463 N N . HIS B 1 47 ? -12.312 3.736 19.953 1 97.12 47 HIS B N 1
ATOM 1464 C CA . HIS B 1 47 ? -12.422 2.334 19.562 1 97.12 47 HIS B CA 1
ATOM 1465 C C . HIS B 1 47 ? -11.188 1.871 18.812 1 97.12 47 HIS B C 1
ATOM 1467 O O . HIS B 1 47 ? -10.781 0.713 18.922 1 97.12 47 HIS B O 1
ATOM 1473 N N . TRP B 1 48 ? -10.656 2.771 18.047 1 96.5 48 TRP B N 1
ATOM 1474 C CA . TRP B 1 48 ? -9.391 2.434 17.406 1 96.5 48 TRP B CA 1
ATOM 1475 C C . TRP B 1 48 ? -8.297 2.193 18.438 1 96.5 48 TRP B C 1
ATOM 1477 O O . TRP B 1 48 ? -7.609 1.171 18.391 1 96.5 48 TRP B O 1
ATOM 1487 N N . ILE B 1 49 ? -8.172 3.084 19.359 1 95.69 49 ILE B N 1
ATOM 1488 C CA . ILE B 1 49 ? -7.094 3.123 20.344 1 95.69 49 ILE B CA 1
ATOM 1489 C C . ILE B 1 49 ? -7.18 1.9 21.25 1 95.69 49 ILE B C 1
ATOM 1491 O O . ILE B 1 49 ? -6.156 1.291 21.578 1 95.69 49 ILE B O 1
ATOM 1495 N N . TRP B 1 50 ? -8.375 1.547 21.5 1 94.75 50 TRP B N 1
ATOM 1496 C CA . TRP B 1 50 ? -8.578 0.454 22.453 1 94.75 50 TRP B CA 1
ATOM 1497 C C . TRP B 1 50 ? -8.68 -0.882 21.719 1 94.75 50 TRP B C 1
ATOM 1499 O O . TRP B 1 50 ? -9.047 -1.896 22.328 1 94.75 50 TRP B O 1
ATOM 1509 N N . GLU B 1 51 ? -8.5 -0.833 20.484 1 90.62 51 GLU B N 1
ATOM 1510 C CA . GLU B 1 51 ? -8.461 -2.033 19.656 1 90.62 51 GLU B CA 1
ATOM 1511 C C . GLU B 1 51 ? -9.797 -2.768 19.688 1 90.62 51 GLU B C 1
ATOM 1513 O O . GLU B 1 51 ? -9.836 -3.998 19.641 1 90.62 51 GLU B O 1
ATOM 1518 N N . ILE B 1 52 ? -10.781 -2.037 19.812 1 90.56 52 ILE B N 1
ATOM 1519 C CA . ILE B 1 52 ? -12.133 -2.584 19.781 1 90.56 52 ILE B CA 1
ATOM 1520 C C . ILE B 1 52 ? -12.609 -2.686 18.328 1 90.56 52 ILE B C 1
ATOM 1522 O O . ILE B 1 52 ? -13.297 -3.643 17.969 1 90.56 52 ILE B O 1
ATOM 1526 N N . ALA B 1 53 ? -12.242 -1.717 17.625 1 89.81 53 ALA B N 1
ATOM 1527 C CA . ALA B 1 53 ? -12.641 -1.713 16.219 1 89.81 53 ALA B CA 1
ATOM 1528 C C . ALA B 1 53 ? -11.977 -2.861 15.453 1 89.81 53 ALA B C 1
ATOM 1530 O O . ALA B 1 53 ? -10.766 -3.064 15.555 1 89.81 53 ALA B O 1
ATOM 1531 N N . LYS B 1 54 ? -12.711 -3.58 14.766 1 89.12 54 LYS B N 1
ATOM 1532 C CA . LYS B 1 54 ? -12.18 -4.699 13.984 1 89.12 54 LYS B CA 1
ATOM 1533 C C . LYS B 1 54 ? -11.445 -4.203 12.742 1 89.12 54 LYS B C 1
ATOM 1535 O O . LYS B 1 54 ? -10.461 -4.809 12.312 1 89.12 54 LYS B O 1
ATOM 1540 N N . TYR B 1 55 ? -11.961 -3.17 12.219 1 90.5 55 TYR B N 1
ATOM 1541 C CA . TYR B 1 55 ? -11.367 -2.611 11.008 1 90.5 55 TYR B CA 1
ATOM 1542 C C . TYR B 1 55 ? -11.57 -1.102 10.945 1 90.5 55 TYR B C 1
ATOM 1544 O O . TYR B 1 55 ? -12.422 -0.554 11.656 1 90.5 55 TYR B O 1
ATOM 1552 N N . ILE B 1 56 ? -10.672 -0.451 10.227 1 95.06 56 ILE B N 1
ATOM 1553 C CA . ILE B 1 56 ? -10.812 0.954 9.867 1 95.06 56 ILE B CA 1
ATOM 1554 C C . ILE B 1 56 ? -10.953 1.083 8.352 1 95.06 56 ILE B C 1
ATOM 1556 O O . ILE B 1 56 ? -10.117 0.581 7.598 1 95.06 56 ILE B O 1
ATOM 1560 N N . ASP B 1 57 ? -12 1.732 7.934 1 93.81 57 ASP B N 1
ATOM 1561 C CA . ASP B 1 57 ? -12.25 1.787 6.496 1 93.81 57 ASP B CA 1
ATOM 1562 C C . ASP B 1 57 ? -11.227 2.672 5.793 1 93.81 57 ASP B C 1
ATOM 1564 O O . ASP B 1 57 ? -10.609 3.539 6.422 1 93.81 57 ASP B O 1
ATOM 1568 N N . GLU B 1 58 ? -11.117 2.527 4.48 1 92.81 58 GLU B N 1
ATOM 1569 C CA . GLU B 1 58 ? -10.078 3.176 3.682 1 92.81 58 GLU B CA 1
ATOM 1570 C C . GLU B 1 58 ? -10.281 4.688 3.641 1 92.81 58 GLU B C 1
ATOM 1572 O O . GLU B 1 58 ? -9.312 5.445 3.6 1 92.81 58 GLU B O 1
ATOM 1577 N N . GLU B 1 59 ? -11.5 5.039 3.615 1 96.44 59 GLU B N 1
ATOM 1578 C CA . GLU B 1 59 ? -11.781 6.469 3.58 1 96.44 59 GLU B CA 1
ATOM 1579 C C . GLU B 1 59 ? -11.258 7.168 4.832 1 96.44 59 GLU B C 1
ATOM 1581 O O . GLU B 1 59 ? -10.633 8.227 4.742 1 96.44 59 GLU B O 1
ATOM 1586 N N . ASN B 1 60 ? -11.484 6.594 5.953 1 97.69 60 ASN B N 1
ATOM 1587 C CA . ASN B 1 60 ? -11.023 7.172 7.211 1 97.69 60 ASN B CA 1
ATOM 1588 C C . ASN B 1 60 ? -9.5 7.145 7.312 1 97.69 60 ASN B C 1
ATOM 1590 O O . ASN B 1 60 ? -8.898 8.078 7.84 1 97.69 60 ASN B O 1
ATOM 1594 N N . LYS B 1 61 ? -8.898 6.078 6.824 1 98 61 LYS B N 1
ATOM 1595 C CA . LYS B 1 61 ? -7.438 6.023 6.777 1 98 61 LYS B CA 1
ATOM 1596 C C . LYS B 1 61 ? -6.875 7.168 5.938 1 98 61 LYS B C 1
ATOM 1598 O O . LYS B 1 61 ? -5.914 7.824 6.344 1 98 61 LYS B O 1
ATOM 1603 N N . ALA B 1 62 ? -7.508 7.336 4.836 1 98.25 62 ALA B N 1
ATOM 1604 C CA . ALA B 1 62 ? -7.066 8.391 3.928 1 98.25 62 ALA B CA 1
ATOM 1605 C C . ALA B 1 62 ? -7.195 9.766 4.578 1 98.25 62 ALA B C 1
ATOM 1607 O O . ALA B 1 62 ? -6.258 10.562 4.543 1 98.25 62 ALA B O 1
ATOM 1608 N N . LYS B 1 63 ? -8.297 10.016 5.168 1 98.62 63 LYS B N 1
ATOM 1609 C CA . LYS B 1 63 ? -8.539 11.305 5.797 1 98.62 63 LYS B CA 1
ATOM 1610 C C . LYS B 1 63 ? -7.574 11.547 6.957 1 98.62 63 LYS B C 1
ATOM 1612 O O . LYS B 1 63 ? -7.105 12.664 7.16 1 98.62 63 LYS B O 1
ATOM 1617 N N . LEU B 1 64 ? -7.352 10.508 7.668 1 98.75 64 LEU B N 1
ATOM 1618 C CA . LEU B 1 64 ? -6.43 10.609 8.789 1 98.75 64 LEU B CA 1
ATOM 1619 C C . LEU B 1 64 ? -5.027 10.969 8.312 1 98.75 64 LEU B C 1
ATOM 1621 O O . LEU B 1 64 ? -4.383 11.852 8.883 1 98.75 64 LEU B O 1
ATOM 1625 N N . LEU B 1 65 ? -4.609 10.312 7.316 1 98.81 65 LEU B N 1
ATOM 1626 C CA . LEU B 1 65 ? -3.285 10.594 6.766 1 98.81 65 LEU B CA 1
ATOM 1627 C C . LEU B 1 65 ? -3.232 11.984 6.145 1 98.81 65 LEU B C 1
ATOM 1629 O O . LEU B 1 65 ? -2.217 12.672 6.238 1 98.81 65 LEU B O 1
ATOM 1633 N N . ASP B 1 66 ? -4.293 12.352 5.527 1 98.81 66 ASP B N 1
ATOM 1634 C CA . ASP B 1 66 ? -4.371 13.695 4.973 1 98.81 66 ASP B CA 1
ATOM 1635 C C . ASP B 1 66 ? -4.254 14.75 6.074 1 98.81 66 ASP B C 1
ATOM 1637 O O . ASP B 1 66 ? -3.641 15.805 5.871 1 98.81 66 ASP B O 1
ATOM 1641 N N . LEU B 1 67 ? -4.871 14.484 7.168 1 98.75 67 LEU B N 1
ATOM 1642 C CA . LEU B 1 67 ? -4.777 15.422 8.281 1 98.75 67 LEU B CA 1
ATOM 1643 C C . LEU B 1 67 ? -3.332 15.578 8.742 1 98.75 67 LEU B C 1
ATOM 1645 O O . LEU B 1 67 ? -2.881 16.688 9.008 1 98.75 67 LEU B O 1
ATOM 1649 N N . LEU B 1 68 ? -2.631 14.508 8.844 1 98.81 68 LEU B N 1
ATOM 1650 C CA . LEU B 1 68 ? -1.218 14.594 9.195 1 98.81 68 LEU B CA 1
ATOM 1651 C C . LEU B 1 68 ? -0.438 15.359 8.125 1 98.81 68 LEU B C 1
ATOM 1653 O O . LEU B 1 68 ? 0.438 16.156 8.453 1 98.81 68 LEU B O 1
ATOM 1657 N N . TYR B 1 69 ? -0.78 15.117 6.918 1 98.62 69 TYR B N 1
ATOM 1658 C CA . TYR B 1 69 ? -0.118 15.773 5.797 1 98.62 69 TYR B CA 1
ATOM 1659 C C . TYR B 1 69 ? -0.368 17.281 5.824 1 98.62 69 TYR B C 1
ATOM 1661 O O . TYR B 1 69 ? 0.512 18.062 5.473 1 98.62 69 TYR B O 1
ATOM 1669 N N . GLU B 1 70 ? -1.533 17.594 6.203 1 97.75 70 GLU B N 1
ATOM 1670 C CA . GLU B 1 70 ? -1.871 19.016 6.328 1 97.75 70 GLU B CA 1
ATOM 1671 C C . GLU B 1 70 ? -1.063 19.672 7.441 1 97.75 70 GLU B C 1
ATOM 1673 O O . GLU B 1 70 ? -0.644 20.828 7.309 1 97.75 70 GLU B O 1
ATOM 1678 N N . LYS B 1 71 ? -0.866 18.969 8.484 1 97.56 71 LYS B N 1
ATOM 1679 C CA . LYS B 1 71 ? -0.13 19.516 9.625 1 97.56 71 LYS B CA 1
ATOM 1680 C C . LYS B 1 71 ? 1.364 19.594 9.328 1 97.56 71 LYS B C 1
ATOM 1682 O O . LYS B 1 71 ? 2.023 20.562 9.695 1 97.56 71 LYS B O 1
ATOM 1687 N N . ASP B 1 72 ? 1.865 18.625 8.742 1 97.62 72 ASP B N 1
ATOM 1688 C CA . ASP B 1 72 ? 3.289 18.531 8.43 1 97.62 72 ASP B CA 1
ATOM 1689 C C . ASP B 1 72 ? 3.539 17.562 7.281 1 97.62 72 ASP B C 1
ATOM 1691 O O . ASP B 1 72 ? 3.58 16.344 7.488 1 97.62 72 ASP B O 1
ATOM 1695 N N . ARG B 1 73 ? 3.822 18.094 6.152 1 97.44 73 ARG B N 1
ATOM 1696 C CA . ARG B 1 73 ? 3.967 17.281 4.941 1 97.44 73 ARG B CA 1
ATOM 1697 C C . ARG B 1 73 ? 5.168 16.359 5.047 1 97.44 73 ARG B C 1
ATOM 1699 O O . ARG B 1 73 ? 5.078 15.18 4.695 1 97.44 73 ARG B O 1
ATOM 1706 N N . VAL B 1 74 ? 6.238 16.828 5.559 1 97.5 74 VAL B N 1
ATOM 1707 C CA . VAL B 1 74 ? 7.469 16.062 5.645 1 97.5 74 VAL B CA 1
ATOM 1708 C C . VAL B 1 74 ? 7.289 14.906 6.633 1 97.5 74 VAL B C 1
ATOM 1710 O O . VAL B 1 74 ? 7.711 13.781 6.367 1 97.5 74 VAL B O 1
ATOM 1713 N N . ARG B 1 75 ? 6.668 15.195 7.695 1 98.06 75 ARG B N 1
ATOM 1714 C CA . ARG B 1 75 ? 6.434 14.172 8.711 1 98.06 75 ARG B CA 1
ATOM 1715 C C . ARG B 1 75 ? 5.527 13.07 8.18 1 98.06 75 ARG B C 1
ATOM 1717 O O . ARG B 1 75 ? 5.754 11.891 8.445 1 98.06 75 ARG B O 1
ATOM 1724 N N . ALA B 1 76 ? 4.512 13.477 7.465 1 98.69 76 ALA B N 1
ATOM 1725 C CA . ALA B 1 76 ? 3.59 12.508 6.875 1 98.69 76 ALA B CA 1
ATOM 1726 C C . ALA B 1 76 ? 4.305 11.609 5.871 1 98.69 76 ALA B C 1
ATOM 1728 O O . ALA B 1 76 ? 4.121 10.391 5.875 1 98.69 76 ALA B O 1
ATOM 1729 N N . ILE B 1 77 ? 5.094 12.195 5.074 1 98.62 77 ILE B N 1
ATOM 1730 C CA . ILE B 1 77 ? 5.844 11.445 4.078 1 98.62 77 ILE B CA 1
ATOM 1731 C C . ILE B 1 77 ? 6.801 10.477 4.773 1 98.62 77 ILE B C 1
ATOM 1733 O O . ILE B 1 77 ? 6.891 9.305 4.402 1 98.62 77 ILE B O 1
ATOM 1737 N N . SER B 1 78 ? 7.453 10.969 5.789 1 98.44 78 SER B N 1
ATOM 1738 C CA . SER B 1 78 ? 8.383 10.125 6.543 1 98.44 78 SER B CA 1
ATOM 1739 C C . SER B 1 78 ? 7.656 8.953 7.195 1 98.44 78 SER B C 1
ATOM 1741 O O . SER B 1 78 ? 8.203 7.852 7.281 1 98.44 78 SER B O 1
ATOM 1743 N N . PHE B 1 79 ? 6.512 9.258 7.633 1 98.81 79 PHE B N 1
ATOM 1744 C CA . PHE B 1 79 ? 5.723 8.195 8.25 1 98.81 79 PH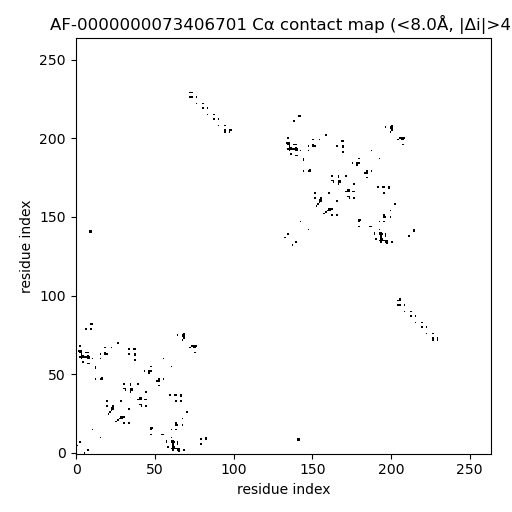E B CA 1
ATOM 1745 C C . PHE B 1 79 ? 5.461 7.066 7.254 1 98.81 79 PHE B C 1
ATOM 1747 O O . PHE B 1 79 ? 5.637 5.891 7.578 1 98.81 79 PHE B O 1
ATOM 1754 N N . VAL B 1 80 ? 5.059 7.371 6.051 1 98.69 80 VAL B N 1
ATOM 1755 C CA . VAL B 1 80 ? 4.773 6.387 5.012 1 98.69 80 VAL B CA 1
ATOM 1756 C C . VAL B 1 80 ? 6.066 5.68 4.605 1 98.69 80 VAL B C 1
ATOM 1758 O O . VAL B 1 80 ? 6.07 4.469 4.371 1 98.69 80 VAL B O 1
ATOM 1761 N N . GLN B 1 81 ? 7.137 6.41 4.539 1 98.5 81 GLN B N 1
ATOM 1762 C CA . GLN B 1 81 ? 8.422 5.801 4.211 1 98.5 81 GLN B CA 1
ATOM 1763 C C . GLN B 1 81 ? 8.812 4.75 5.246 1 98.5 81 GLN B C 1
ATOM 1765 O O . GLN B 1 81 ? 9.312 3.68 4.895 1 98.5 81 GLN B O 1
ATOM 1770 N N . GLU B 1 82 ? 8.594 5.086 6.473 1 98.25 82 GLU B N 1
ATOM 1771 C CA . GLU B 1 82 ? 8.875 4.133 7.539 1 98.25 82 GLU B CA 1
ATOM 1772 C C . GLU B 1 82 ? 8.031 2.869 7.383 1 98.25 82 GLU B C 1
ATOM 1774 O O . GLU B 1 82 ? 8.523 1.759 7.598 1 98.25 82 GLU B O 1
ATOM 1779 N N . LEU B 1 83 ? 6.82 3.053 7.016 1 98.12 83 LEU B N 1
ATOM 1780 C CA . LEU B 1 83 ? 5.941 1.915 6.77 1 98.12 83 LEU B CA 1
ATOM 1781 C C . LEU B 1 83 ? 6.473 1.049 5.633 1 98.12 83 LEU B C 1
ATOM 1783 O O . LEU B 1 83 ? 6.477 -0.18 5.734 1 98.12 83 LEU B O 1
ATOM 1787 N N . LEU B 1 84 ? 6.875 1.658 4.555 1 98.19 84 LEU B N 1
ATOM 1788 C CA . LEU B 1 84 ? 7.391 0.932 3.4 1 98.19 84 LEU B CA 1
ATOM 1789 C C . LEU B 1 84 ? 8.641 0.143 3.768 1 98.19 84 LEU B C 1
ATOM 1791 O O . LEU B 1 84 ? 8.836 -0.976 3.289 1 98.19 84 LEU B O 1
ATOM 1795 N N . VAL B 1 85 ? 9.422 0.693 4.621 1 98.25 85 VAL B N 1
ATOM 1796 C CA . VAL B 1 85 ? 10.617 0.006 5.098 1 98.25 85 VAL B CA 1
ATOM 1797 C C . VAL B 1 85 ? 10.219 -1.232 5.898 1 98.25 85 VAL B C 1
ATOM 1799 O O . VAL B 1 85 ? 10.836 -2.289 5.766 1 98.25 85 VAL B O 1
ATOM 1802 N N . GLU B 1 86 ? 9.266 -1.101 6.691 1 97.81 86 GLU B N 1
ATOM 1803 C CA . GLU B 1 86 ? 8.781 -2.24 7.465 1 97.81 86 GLU B CA 1
ATOM 1804 C C . GLU B 1 86 ? 8.281 -3.355 6.551 1 97.81 86 GLU B C 1
ATOM 1806 O O . GLU B 1 86 ? 8.586 -4.527 6.766 1 97.81 86 GLU B O 1
ATOM 1811 N N . TYR B 1 87 ? 7.531 -2.979 5.547 1 97.69 87 TYR B N 1
ATOM 1812 C CA . TYR B 1 87 ? 7.051 -3.963 4.586 1 97.69 87 TYR B CA 1
ATOM 1813 C C . TYR B 1 87 ? 8.211 -4.641 3.869 1 97.69 87 TYR B C 1
ATOM 1815 O O . TYR B 1 87 ? 8.1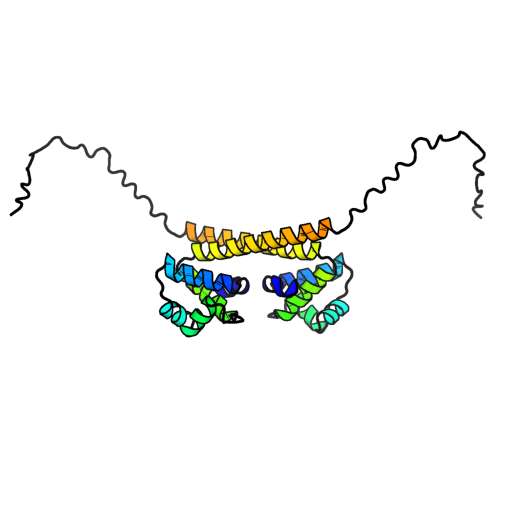95 -5.855 3.656 1 97.69 87 TYR B O 1
ATOM 1823 N N . MET B 1 88 ? 9.164 -3.857 3.521 1 98.06 88 MET B N 1
ATOM 1824 C CA . MET B 1 88 ? 10.352 -4.395 2.865 1 98.06 88 MET B CA 1
ATOM 1825 C C . MET B 1 88 ? 11.047 -5.426 3.75 1 98.06 88 MET B C 1
ATOM 1827 O O . MET B 1 88 ? 11.43 -6.496 3.277 1 98.06 88 MET B O 1
ATOM 1831 N N . GLY B 1 89 ? 11.195 -5.07 4.996 1 97.81 89 GLY B N 1
ATOM 1832 C CA . GLY B 1 89 ? 11.805 -5.996 5.941 1 97.81 89 GLY B CA 1
ATOM 1833 C C . GLY B 1 89 ? 11.031 -7.297 6.074 1 97.81 89 GLY B C 1
ATOM 1834 O O . GLY B 1 89 ? 11.633 -8.375 6.098 1 97.81 89 GLY B O 1
ATOM 1835 N N . PHE B 1 90 ? 9.797 -7.176 6.16 1 97.56 90 PHE B N 1
ATOM 1836 C CA . PHE B 1 90 ? 8.945 -8.352 6.25 1 97.56 90 PHE B CA 1
ATOM 1837 C C . PHE B 1 90 ? 9.117 -9.242 5.023 1 97.56 90 PHE B C 1
ATOM 1839 O O . PHE B 1 90 ? 9.273 -10.461 5.148 1 97.56 90 PHE B O 1
ATOM 1846 N N . LEU B 1 91 ? 9.078 -8.672 3.859 1 98 91 LEU B N 1
ATOM 1847 C CA . LEU B 1 91 ? 9.188 -9.406 2.607 1 98 91 LEU B CA 1
ATOM 1848 C C . LEU B 1 91 ? 10.555 -10.07 2.484 1 98 91 LEU B C 1
ATOM 1850 O O . LEU B 1 91 ? 10.664 -11.195 1.982 1 98 91 LEU B O 1
ATOM 1854 N N . GLU B 1 92 ? 11.539 -9.422 2.938 1 97.56 92 GLU B N 1
ATOM 1855 C CA . GLU B 1 92 ? 12.883 -9.992 2.922 1 97.56 92 GLU B CA 1
ATOM 1856 C C . GLU B 1 92 ? 12.961 -11.242 3.797 1 97.56 92 GLU B C 1
ATOM 1858 O O . GLU B 1 92 ? 13.562 -12.242 3.41 1 97.56 92 GLU B O 1
ATOM 1863 N N . LYS B 1 93 ? 12.367 -11.133 4.914 1 96.69 93 LYS B N 1
ATOM 1864 C CA . LYS B 1 93 ? 12.344 -12.273 5.82 1 96.69 93 LYS B CA 1
ATOM 1865 C C . LYS B 1 93 ? 11.578 -13.445 5.207 1 96.69 93 LYS B C 1
ATOM 1867 O O . LYS B 1 93 ? 12.023 -14.594 5.281 1 96.69 93 LYS B O 1
ATOM 1872 N N . GLU B 1 94 ? 10.484 -13.148 4.613 1 95 94 GLU B N 1
ATOM 1873 C CA . GLU B 1 94 ? 9.68 -14.18 3.971 1 95 94 GLU B CA 1
ATOM 1874 C C . GLU B 1 94 ? 10.438 -14.828 2.811 1 95 94 GLU B C 1
ATOM 1876 O O . GLU B 1 94 ? 10.391 -16.047 2.633 1 95 94 GLU B O 1
ATOM 1881 N N . LYS B 1 95 ? 11.008 -14 2.061 1 95.38 95 LYS B N 1
ATOM 1882 C CA . LYS B 1 95 ? 11.781 -14.492 0.928 1 95.38 95 LYS B CA 1
ATOM 1883 C C . LYS B 1 95 ? 12.906 -15.414 1.391 1 95.38 95 LYS B C 1
ATOM 1885 O O . LYS B 1 95 ? 13.141 -16.469 0.789 1 95.38 95 LYS B O 1
ATOM 1890 N N . ARG B 1 96 ? 13.57 -15.141 2.436 1 94.38 96 ARG B N 1
ATOM 1891 C CA . ARG B 1 96 ? 14.656 -15.945 2.998 1 94.38 96 ARG B CA 1
ATOM 1892 C C . ARG B 1 96 ? 14.133 -17.297 3.479 1 94.38 96 ARG B C 1
ATOM 1894 O O . ARG B 1 96 ? 14.797 -18.312 3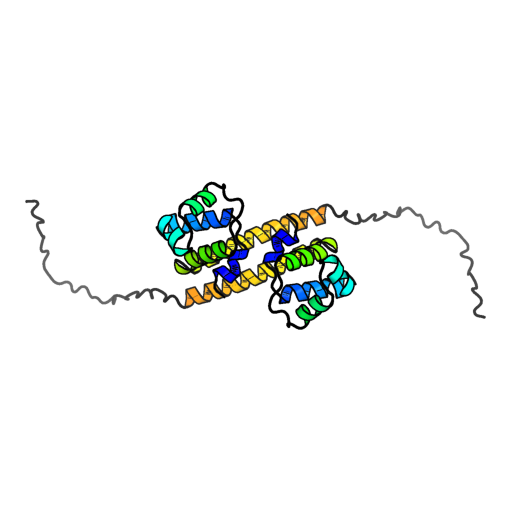.305 1 94.38 96 ARG B O 1
ATOM 1901 N N . LYS B 1 97 ? 13 -17.266 4.035 1 94.19 97 LYS B N 1
ATOM 1902 C CA . LYS B 1 97 ? 12.391 -18.516 4.504 1 94.19 97 LYS B CA 1
ATOM 1903 C C . LYS B 1 97 ? 12.133 -19.469 3.34 1 94.19 97 LYS B C 1
ATOM 1905 O O . LYS B 1 97 ? 12.375 -20.672 3.453 1 94.19 97 LYS B O 1
ATOM 1910 N N . ILE B 1 98 ? 11.648 -18.938 2.311 1 93 98 ILE B N 1
ATOM 1911 C CA . ILE B 1 98 ? 11.32 -19.734 1.138 1 93 98 ILE B CA 1
ATOM 1912 C C . ILE B 1 98 ? 12.594 -20.312 0.523 1 93 98 ILE B C 1
ATOM 1914 O O . ILE B 1 98 ? 12.633 -21.469 0.137 1 93 98 ILE B O 1
ATOM 1918 N N . LEU B 1 99 ? 13.555 -19.531 0.433 1 91.31 99 LEU B N 1
ATOM 1919 C CA . LEU B 1 99 ? 14.805 -19.938 -0.205 1 91.31 99 LEU B CA 1
ATOM 1920 C C . LEU B 1 99 ? 15.555 -20.953 0.657 1 91.31 99 LEU B C 1
ATOM 1922 O O . LEU B 1 99 ? 16.312 -21.766 0.139 1 91.31 99 LEU B O 1
ATOM 1926 N N . LYS B 1 100 ? 15.438 -20.828 1.901 1 87.44 100 LYS B N 1
ATOM 1927 C CA . LYS B 1 100 ? 16.078 -21.797 2.797 1 87.44 100 LYS B CA 1
ATOM 1928 C C . LYS B 1 100 ? 15.375 -23.141 2.738 1 87.44 100 LYS B C 1
ATOM 1930 O O . LYS B 1 100 ? 16 -24.188 2.924 1 87.44 100 LYS B O 1
ATOM 1935 N N . THR B 1 101 ? 14.102 -23.172 2.633 1 75.25 101 THR B N 1
ATOM 1936 C CA . THR B 1 101 ? 13.336 -24.422 2.637 1 75.25 101 THR B CA 1
ATOM 1937 C C . THR B 1 101 ? 13.391 -25.094 1.268 1 75.25 101 THR B C 1
ATOM 1939 O O . THR B 1 101 ? 13 -26.25 1.123 1 75.25 101 THR B O 1
ATOM 1942 N N . THR B 1 102 ? 13.617 -24.375 0.22 1 63.16 102 THR B N 1
ATOM 1943 C CA . THR B 1 102 ? 13.789 -25 -1.087 1 63.16 102 THR B CA 1
ATOM 1944 C C . THR B 1 102 ? 15.117 -25.75 -1.156 1 63.16 102 THR B C 1
ATOM 1946 O O . THR B 1 102 ? 16.188 -25.156 -0.954 1 63.16 102 THR B O 1
ATOM 1949 N N . PRO B 1 103 ? 15.117 -26.938 -0.879 1 53.88 103 PRO B N 1
ATOM 1950 C CA . PRO B 1 103 ? 16.344 -27.75 -0.866 1 53.88 103 PRO B CA 1
ATOM 1951 C C . PRO B 1 103 ? 17.359 -27.297 -1.91 1 53.88 103 PRO B C 1
ATOM 1953 O O . PRO B 1 103 ? 16.984 -26.953 -3.035 1 53.88 103 PRO B O 1
ATOM 1956 N N . GLU B 1 104 ? 18.391 -26.641 -1.652 1 46.59 104 GLU B N 1
ATOM 1957 C CA . GLU B 1 104 ? 19.516 -26.703 -2.58 1 46.59 104 GLU B CA 1
ATOM 1958 C C . GLU B 1 104 ? 19.5 -28 -3.383 1 46.59 104 GLU B C 1
ATOM 1960 O O . GLU B 1 104 ? 19.297 -29.078 -2.826 1 46.59 104 GLU B O 1
ATOM 1965 N N . LEU B 1 105 ? 19.031 -28.141 -4.562 1 41.25 105 LEU B N 1
ATOM 1966 C CA . LEU B 1 105 ? 19.734 -29.156 -5.332 1 41.25 105 LEU B CA 1
ATOM 1967 C C . LEU B 1 105 ? 21.125 -29.391 -4.766 1 41.25 105 LEU B C 1
ATOM 1969 O O . LEU B 1 105 ? 22.016 -28.547 -4.883 1 41.25 105 LEU B O 1
ATOM 1973 N N . GLU B 1 106 ? 21.219 -29.719 -3.531 1 39.47 106 GLU B N 1
ATOM 1974 C CA . GLU B 1 106 ? 22.469 -30.344 -3.062 1 39.47 106 GLU B CA 1
ATOM 1975 C C . GLU B 1 106 ? 23.219 -30.984 -4.215 1 39.47 106 GLU B C 1
ATOM 1977 O O . GLU B 1 106 ? 22.641 -31.734 -5.012 1 39.47 106 GLU B O 1
ATOM 1982 N N . THR B 1 107 ? 24.219 -30.266 -4.641 1 39.34 107 THR B N 1
ATOM 1983 C CA . THR B 1 107 ? 25.344 -30.812 -5.406 1 39.34 107 THR B CA 1
ATOM 1984 C C . THR B 1 107 ? 25.562 -32.281 -5.055 1 39.34 107 THR B C 1
ATOM 1986 O O . THR B 1 107 ? 26.062 -32.594 -3.975 1 39.34 107 THR B O 1
ATOM 1989 N N . ARG B 1 108 ? 24.625 -33.156 -5.047 1 38.94 108 ARG B N 1
ATOM 1990 C CA . ARG B 1 108 ? 25.109 -34.5 -5.297 1 38.94 108 ARG B CA 1
ATOM 1991 C C . ARG B 1 108 ? 26.25 -34.5 -6.301 1 38.94 108 ARG B C 1
ATOM 1993 O O . ARG B 1 108 ? 26.031 -34.438 -7.512 1 38.94 108 ARG B O 1
ATOM 2000 N N . ILE B 1 109 ? 27.188 -33.5 -6.199 1 36.78 109 ILE B N 1
ATOM 2001 C CA . ILE B 1 109 ? 28.5 -33.844 -6.73 1 36.78 109 ILE B CA 1
ATOM 2002 C C . ILE B 1 109 ? 28.891 -35.25 -6.27 1 36.78 109 ILE B C 1
ATOM 2004 O O . ILE B 1 109 ? 29.141 -35.469 -5.086 1 36.78 109 ILE B O 1
ATOM 2008 N N . ILE B 1 110 ? 28.125 -36.219 -6.676 1 35.31 110 ILE B N 1
ATOM 2009 C CA . ILE B 1 110 ? 28.703 -37.531 -6.824 1 35.31 110 ILE B CA 1
ATOM 2010 C C . ILE B 1 110 ? 30.203 -37.438 -7.117 1 35.31 110 ILE B C 1
ATOM 2012 O O . ILE B 1 110 ? 30.594 -36.906 -8.172 1 35.31 110 ILE B O 1
ATOM 2016 N N . TYR B 1 111 ? 30.984 -37.125 -6.094 1 33.5 111 TYR B N 1
ATOM 2017 C CA . TYR B 1 111 ? 32.375 -37.594 -6.074 1 33.5 111 TYR B CA 1
ATOM 2018 C C . TYR B 1 111 ? 32.469 -38.938 -6.777 1 33.5 111 TYR B C 1
ATOM 2020 O O . TYR B 1 111 ? 31.984 -39.969 -6.277 1 33.5 111 TYR B O 1
ATOM 2028 N N . THR B 1 112 ? 32.094 -39 -7.992 1 35.09 112 THR B N 1
ATOM 2029 C CA . THR B 1 112 ? 32.625 -40.094 -8.797 1 35.09 112 THR B CA 1
ATOM 2030 C C . THR B 1 112 ? 34 -40.5 -8.297 1 35.09 112 THR B C 1
ATOM 2032 O O . THR B 1 112 ? 34.875 -39.656 -8.047 1 35.09 112 THR B O 1
ATOM 2035 N N . ASN B 1 113 ? 34.031 -41.531 -7.434 1 34.53 113 ASN B N 1
ATOM 2036 C CA . ASN B 1 113 ? 35.188 -42.281 -6.961 1 34.53 113 ASN B CA 1
ATOM 2037 C C . ASN B 1 113 ? 36.406 -42.094 -7.871 1 34.53 113 ASN B C 1
ATOM 2039 O O . ASN B 1 113 ? 36.344 -42.406 -9.055 1 34.53 113 ASN B O 1
ATOM 2043 N N . PRO B 1 114 ? 37.188 -41.062 -7.496 1 37.62 114 PRO B N 1
ATOM 2044 C CA . PRO B 1 114 ? 38.406 -40.969 -8.273 1 37.62 114 PRO B CA 1
ATOM 2045 C C . PRO B 1 114 ? 38.938 -42.344 -8.711 1 37.62 114 PRO B C 1
ATOM 2047 O O . PRO B 1 114 ? 39.781 -42.438 -9.602 1 37.62 114 PRO B O 1
ATOM 2050 N N . ASN B 1 115 ? 38.719 -43.281 -7.73 1 33.81 115 ASN B N 1
ATOM 2051 C CA . ASN B 1 115 ? 39.406 -44.531 -8.023 1 33.81 115 ASN B CA 1
ATOM 2052 C C . ASN B 1 115 ? 38.781 -45.25 -9.219 1 33.81 115 ASN B C 1
ATOM 2054 O O . ASN B 1 115 ? 38.75 -46.469 -9.266 1 33.81 115 ASN B O 1
ATOM 2058 N N . VAL B 1 116 ? 37.719 -44.656 -9.797 1 33.03 116 VAL B N 1
ATOM 2059 C CA . VAL B 1 116 ? 37.438 -45.438 -10.984 1 33.03 116 VAL B CA 1
ATOM 2060 C C . VAL B 1 116 ? 38.688 -45.5 -11.875 1 33.03 116 VAL B C 1
ATOM 2062 O O . VAL B 1 116 ? 39.094 -44.5 -12.453 1 33.03 116 VAL B O 1
ATOM 2065 N N . THR B 1 117 ? 39.594 -46.188 -11.328 1 31.92 117 THR B N 1
ATOM 2066 C CA . THR B 1 117 ? 40.75 -46.75 -12.047 1 31.92 117 THR B CA 1
ATOM 2067 C C . THR B 1 117 ? 40.312 -47.219 -13.445 1 31.92 117 THR B C 1
ATOM 2069 O O . THR B 1 117 ? 39.438 -48.062 -13.586 1 31.92 117 THR B O 1
ATOM 2072 N N . ILE B 1 118 ? 40.25 -46.219 -14.32 1 33.72 118 ILE B N 1
ATOM 2073 C CA . ILE B 1 118 ? 40.156 -46.562 -15.734 1 33.72 118 ILE B CA 1
ATOM 2074 C C . ILE B 1 118 ? 40.969 -47.812 -16.016 1 33.72 118 ILE B C 1
ATOM 2076 O O . ILE B 1 118 ? 42.219 -47.812 -15.867 1 33.72 118 ILE B O 1
ATOM 2080 N N . SER B 1 119 ? 40.344 -48.875 -15.469 1 29.91 119 SER B N 1
ATOM 2081 C CA . SER B 1 119 ? 41.094 -50.031 -15.969 1 29.91 119 SER B CA 1
ATOM 2082 C C . SER B 1 119 ? 41.25 -49.969 -17.484 1 29.91 119 SER B C 1
ATOM 2084 O O . SER B 1 119 ? 40.344 -49.562 -18.203 1 29.91 119 SER B O 1
ATOM 2086 N N . PRO B 1 120 ? 42.375 -49.938 -18.047 1 28.67 120 PRO B N 1
ATOM 2087 C CA . PRO B 1 120 ? 42.75 -49.969 -19.453 1 28.67 120 PRO B CA 1
ATOM 2088 C C . PRO B 1 120 ? 41.844 -50.906 -20.281 1 28.67 120 PRO B C 1
ATOM 2090 O O . PRO B 1 120 ? 42.156 -51.188 -21.453 1 28.67 120 PRO B O 1
ATOM 2093 N N . GLN B 1 121 ? 40.781 -51.562 -19.594 1 26.39 121 GLN B N 1
ATOM 2094 C CA . GLN B 1 121 ? 40.594 -52.719 -20.453 1 26.39 121 GLN B CA 1
ATOM 2095 C C . GLN B 1 121 ? 40.125 -52.312 -21.844 1 26.39 121 GLN B C 1
ATOM 2097 O O . GLN B 1 121 ? 39.719 -51.188 -22.062 1 26.39 121 GLN B O 1
ATOM 2102 N N . GLU B 1 122 ? 39.094 -53.219 -22.469 1 26.59 122 GLU B N 1
ATOM 2103 C CA . GLU B 1 122 ? 38.969 -53.875 -23.781 1 26.59 122 GLU B CA 1
ATOM 2104 C C . GLU B 1 122 ? 38.312 -52.938 -24.781 1 26.59 122 GLU B C 1
ATOM 2106 O O . GLU B 1 122 ? 37.781 -51.875 -24.406 1 26.59 122 GLU B O 1
ATOM 2111 N N . GLY B 1 123 ? 37.438 -53.594 -25.781 1 27.39 123 GLY B N 1
ATOM 2112 C CA . GLY B 1 123 ? 37.062 -53.75 -27.172 1 27.39 123 GLY B CA 1
ATOM 2113 C C . GLY B 1 123 ? 35.875 -52.875 -27.562 1 27.39 123 GLY B C 1
ATOM 2114 O O . GLY B 1 123 ? 34.75 -53.219 -27.25 1 27.39 123 GLY B O 1
ATOM 2115 N N . VAL B 1 124 ? 35.812 -51.688 -27.375 1 26.47 124 VAL B N 1
ATOM 2116 C CA . VAL B 1 124 ? 34.688 -50.844 -27.797 1 26.47 124 VAL B CA 1
ATOM 2117 C C . VAL B 1 124 ? 34.312 -51.188 -29.234 1 26.47 124 VAL B C 1
ATOM 2119 O O . VAL B 1 124 ? 35.125 -51 -30.156 1 26.47 124 VAL B O 1
ATOM 2122 N N . ARG B 1 125 ? 33.438 -52.188 -29.422 1 29.53 125 ARG B N 1
ATOM 2123 C CA . ARG B 1 125 ? 32.781 -52.562 -30.672 1 29.53 125 ARG B CA 1
ATOM 2124 C C . ARG B 1 125 ? 32.031 -51.375 -31.281 1 29.53 125 ARG B C 1
ATOM 2126 O O . ARG B 1 125 ? 31.312 -50.688 -30.578 1 29.53 125 ARG B O 1
ATOM 2133 N N . ARG B 1 126 ? 32.5 -50.906 -32.438 1 29.16 126 ARG B N 1
ATOM 2134 C CA . ARG B 1 126 ? 32.156 -49.875 -33.406 1 29.16 126 ARG B CA 1
ATOM 2135 C C . ARG B 1 126 ? 30.75 -50.094 -33.938 1 29.16 126 ARG B C 1
ATOM 2137 O O . ARG B 1 126 ? 30.484 -51.156 -34.562 1 29.16 126 ARG B O 1
ATOM 2144 N N . TYR B 1 127 ? 29.656 -49.812 -33.312 1 24.14 127 TYR B N 1
ATOM 2145 C CA . TYR B 1 127 ? 28.312 -49.969 -33.875 1 24.14 127 TYR B CA 1
ATOM 2146 C C . TYR B 1 127 ? 28.203 -49.219 -35.219 1 24.14 127 TYR B C 1
ATOM 2148 O O . TYR B 1 127 ? 28.547 -48.031 -35.312 1 24.14 127 TYR B O 1
ATOM 2156 N N . ALA B 1 128 ? 28.391 -49.906 -36.375 1 25.72 128 ALA B N 1
ATOM 2157 C CA . ALA B 1 128 ? 28.234 -49.688 -37.812 1 25.72 128 ALA B CA 1
ATOM 2158 C C . ALA B 1 128 ? 26.828 -49.219 -38.156 1 25.72 128 ALA B C 1
ATOM 2160 O O . ALA B 1 128 ? 25.859 -49.969 -38.062 1 25.72 128 ALA B O 1
ATOM 2161 N N . ILE B 1 129 ? 26.297 -48.281 -37.469 1 26.78 129 ILE B N 1
ATOM 2162 C CA . ILE B 1 129 ? 24.969 -47.969 -37.969 1 26.78 129 ILE B CA 1
ATOM 2163 C C . ILE B 1 129 ? 25.062 -47.625 -39.469 1 26.78 129 ILE B C 1
ATOM 2165 O O . ILE B 1 129 ? 25.812 -46.719 -39.844 1 26.78 129 ILE B O 1
ATOM 2169 N N . LYS B 1 130 ? 24.672 -48.594 -40.375 1 25.48 130 LYS B N 1
ATOM 2170 C CA . LYS B 1 130 ? 24.5 -48.625 -41.844 1 25.48 130 LYS B CA 1
ATOM 2171 C C . LYS B 1 130 ? 23.609 -47.469 -42.312 1 25.48 130 LYS B C 1
ATOM 2173 O O . LYS B 1 130 ? 22.484 -47.344 -41.844 1 25.48 130 LYS B O 1
ATOM 2178 N N . VAL B 1 131 ? 24.188 -46.375 -42.781 1 30.05 131 VAL B N 1
ATOM 2179 C CA . VAL B 1 131 ? 23.766 -45.25 -43.625 1 30.05 131 VAL B CA 1
ATOM 2180 C C . VAL B 1 131 ? 23.094 -45.812 -44.906 1 30.05 131 VAL B C 1
ATOM 2182 O O . VAL B 1 131 ? 23.75 -46.469 -45.719 1 30.05 131 VAL B O 1
ATOM 2185 N N . LEU B 1 132 ? 21.922 -46.656 -44.844 1 25.28 132 LEU B N 1
ATOM 2186 C CA . LEU B 1 132 ? 21.375 -46.844 -46.188 1 25.28 132 LEU B CA 1
ATOM 2187 C C . LEU B 1 132 ? 20.703 -45.562 -46.688 1 25.28 132 LEU B C 1
ATOM 2189 O O . LEU B 1 132 ? 20.031 -44.875 -45.906 1 25.28 132 LEU B O 1
#

Organism: Sulfolobus acidocaldarius (strain ATCC 33909 / DSM 639 / JCM 8929 / NBRC 15157 / NCIMB 11770) (NCBI:txid330779)

Foldseek 3Di:
DAPLLVQLVLDFLVLLLVLQCCCCPVVNQDLCNLCVQLVHHSVVNVCSVVVVDPGDDSSSSSSSLRVVCVRPVVVSVVSSVVSVVVVVVVVVVVVVVVVVPPPPVPPCPVPPPPPPVPPPDDDPPPPPPPPD/DAPLLVQLVLDFLVLLLVLQCCCCPVVNQDLCNLCVQLVHHSVVNVCSVVVVDPGDDSSSSSSSLRVVCVRPVVVSVVSSVVSVVVVVVVVVVVVVVVVVPPDPVPPPVVPPPPPPVPPPDDDPPDPCPDPD